Protein 8RGI (pdb70)

GO terms:
  GO:0005515 protein binding (F, IPI)
  GO:0042802 identical protein binding (F, IPI)
  GO:1904813 ficolin-1-rich granule lumen (C, TAS)
  GO:0034774 secretory granule lumen (C, TAS)
  GO:0005576 extracellular region (C, TAS)
  GO:0005829 cytosol (C, TAS)
  GO:0099503 secretory vesicle (C, IDA)
  GO:0005881 cytoplasmic microtubule (C, IDA)
  GO:0005868 cytoplasmic dynein complex (C, IDA)
  GO:0019060 intracellular transport of viral protein in host cell (P, IMP)

Sequence (234 aa):
TAFVVDEVSNIVKEAIESAIGGNAYQHSKVNQWTTNVVEQTLSQLTKLGKPFKYIVTCVIMQKNGAGLHTASSCFWDSSTDGSCTVRWENKTMYCIVSAFGLSIATSIGVSFSVGDGVPETYILRPVFQQRFRPSVVKDCIHAVLKEELANAEYSPEEMPQLTKHLSENIKDKLKEMGFDRYKMVVQVVIGEQRGEGVFMASRCFWDADTDNYTHDVFMNDSLFCVVAAFGCFY

Structure (mmCIF, N/CA/C/O backbone):
data_8RGI
#
_entry.id   8RGI
#
_cell.length_a   78.149
_cell.length_b   78.149
_cell.length_c   112.560
_cell.angle_alpha   90.00
_cell.angle_beta   90.00
_cell.angle_gamma   90.00
#
_symmetry.space_group_name_H-M   'P 41 21 2'
#
loop_
_entity.id
_entity.type
_entity.pdbx_description
1 polymer 'Dynein light chain Tctex-type 1'
2 polymer 'Dynein light chain Tctex-type protein 2B'
#
loop_
_atom_site.group_PDB
_atom_site.id
_atom_site.type_symbol
_atom_site.label_atom_id
_atom_site.label_alt_id
_atom_site.label_comp_id
_atom_site.label_asym_id
_atom_site.label_entity_id
_atom_site.label_seq_id
_atom_site.pdbx_PDB_ins_code
_atom_site.Cartn_x
_atom_site.Cartn_y
_atom_site.Cartn_z
_atom_site.occupancy
_atom_site.B_iso_or_equiv
_atom_site.auth_seq_id
_atom_site.auth_comp_id
_atom_site.auth_asym_id
_atom_site.auth_atom_id
_atom_site.pdbx_PDB_model_num
ATOM 1 N N . THR A 1 10 ? 43.770 -16.949 8.630 1.00 82.28 10 THR A N 1
ATOM 2 C CA . THR A 1 10 ? 43.846 -15.664 7.951 1.00 82.28 10 THR A CA 1
ATOM 3 C C . THR A 1 10 ? 42.877 -14.656 8.587 1.00 82.28 10 THR A C 1
ATOM 4 O O . THR A 1 10 ? 42.830 -14.537 9.809 1.00 82.28 10 THR A O 1
ATOM 8 N N . ALA A 1 11 ? 42.112 -13.929 7.779 1.00 79.56 11 ALA A N 1
ATOM 9 C CA . ALA A 1 11 ? 41.372 -12.773 8.261 1.00 79.56 11 ALA A CA 1
ATOM 10 C C . ALA A 1 11 ? 39.867 -12.950 8.120 1.00 79.56 11 ALA A C 1
ATOM 11 O O . ALA A 1 11 ? 39.378 -13.795 7.368 1.00 79.56 11 ALA A O 1
ATOM 13 N N . PHE A 1 12 ? 39.141 -12.113 8.854 1.00 71.78 12 PHE A N 1
ATOM 14 C CA . PHE A 1 12 ? 37.685 -12.074 8.812 1.00 71.78 12 PHE A CA 1
ATOM 15 C C . PHE A 1 12 ? 37.261 -11.237 7.614 1.00 71.78 12 PHE A C 1
ATOM 16 O O . PHE A 1 12 ? 37.352 -10.007 7.646 1.00 71.78 12 PHE A O 1
ATOM 24 N N . VAL A 1 13 ? 36.792 -11.892 6.561 1.00 72.94 13 VAL A N 1
ATOM 25 C CA . VAL A 1 13 ? 36.425 -11.225 5.318 1.00 72.94 13 VAL A CA 1
ATOM 26 C C . VAL A 1 13 ? 34.922 -11.005 5.336 1.00 72.94 13 VAL A C 1
ATOM 27 O O . VAL A 1 13 ? 34.143 -11.961 5.301 1.00 72.94 13 VAL A O 1
ATOM 31 N N . VAL A 1 14 ? 34.514 -9.740 5.365 1.00 74.39 14 VAL A N 1
ATOM 32 C CA . VAL A 1 14 ? 33.118 -9.413 5.621 1.00 74.39 14 VAL A CA 1
ATOM 33 C C . VAL A 1 14 ? 32.233 -9.867 4.468 1.00 74.39 14 VAL A C 1
ATOM 34 O O . VAL A 1 14 ? 31.184 -10.485 4.680 1.00 74.39 14 VAL A O 1
ATOM 38 N N . ASP A 1 15 ? 32.632 -9.567 3.233 1.00 77.64 15 ASP A N 1
ATOM 39 C CA . ASP A 1 15 ? 31.816 -9.974 2.094 1.00 77.64 15 ASP A CA 1
ATOM 40 C C . ASP A 1 15 ? 31.749 -11.488 1.976 1.00 77.64 15 ASP A C 1
ATOM 41 O O . ASP A 1 15 ? 30.761 -12.028 1.473 1.00 77.64 15 ASP A O 1
ATOM 46 N N . GLU A 1 16 ? 32.785 -12.187 2.435 1.00 77.37 16 GLU A N 1
ATOM 47 C CA . GLU A 1 16 ? 32.719 -13.640 2.501 1.00 77.37 16 GLU A CA 1
ATOM 48 C C . GLU A 1 16 ? 31.666 -14.091 3.502 1.00 77.37 16 GLU A C 1
ATOM 49 O O . GLU A 1 16 ? 30.874 -14.994 3.216 1.00 77.37 16 GLU A O 1
ATOM 55 N N . VAL A 1 17 ? 31.645 -13.472 4.683 1.00 73.25 17 VAL A N 1
ATOM 56 C CA . VAL A 1 17 ? 30.637 -13.804 5.681 1.00 73.25 17 VAL A CA 1
ATOM 57 C C . VAL A 1 17 ? 29.265 -13.337 5.227 1.00 73.25 17 VAL A C 1
ATOM 58 O O . VAL A 1 17 ? 28.256 -14.011 5.460 1.00 73.25 17 VAL A O 1
ATOM 62 N N . SER A 1 18 ? 29.205 -12.182 4.567 1.00 73.25 18 SER A N 1
ATOM 63 C CA . SER A 1 18 ? 27.919 -11.619 4.178 1.00 73.25 18 SER A CA 1
ATOM 64 C C . SER A 1 18 ? 27.180 -12.538 3.217 1.00 73.25 18 SER A C 1
ATOM 65 O O . SER A 1 18 ? 25.967 -12.728 3.342 1.00 73.25 18 SER A O 1
ATOM 68 N N . ASN A 1 19 ? 27.891 -13.121 2.253 1.00 76.67 19 ASN A N 1
ATOM 69 C CA . ASN A 1 19 ? 27.240 -14.043 1.329 1.00 76.67 19 ASN A CA 1
ATOM 70 C C . ASN A 1 19 ? 26.806 -15.318 2.034 1.00 76.67 19 ASN A C 1
ATOM 71 O O . ASN A 1 19 ? 25.767 -15.893 1.698 1.00 76.67 19 ASN A O 1
ATOM 76 N N . ILE A 1 20 ? 27.591 -15.779 3.006 1.00 73.22 20 ILE A N 1
ATOM 77 C CA . ILE A 1 20 ? 27.182 -16.937 3.791 1.00 73.22 20 ILE A CA 1
ATOM 78 C C . ILE A 1 20 ? 25.873 -16.650 4.504 1.00 73.22 20 ILE A C 1
ATOM 79 O O . ILE A 1 20 ? 24.950 -17.473 4.501 1.00 73.22 20 ILE A O 1
ATOM 84 N N . VAL A 1 21 ? 25.767 -15.471 5.112 1.00 69.13 21 VAL A N 1
ATOM 85 C CA . VAL A 1 21 ? 24.566 -15.118 5.856 1.00 69.13 21 VAL A CA 1
ATOM 86 C C . VAL A 1 21 ? 23.364 -15.052 4.927 1.00 69.13 21 VAL A C 1
ATOM 87 O O . VAL A 1 21 ? 22.295 -15.591 5.231 1.00 69.13 21 VAL A O 1
ATOM 91 N N . LYS A 1 22 ? 23.525 -14.404 3.772 1.00 71.60 22 LYS A N 1
ATOM 92 C CA . LYS A 1 22 ? 22.395 -14.223 2.868 1.00 71.60 22 LYS A CA 1
ATOM 93 C C . LYS A 1 22 ? 21.845 -15.557 2.395 1.00 71.60 22 LYS A C 1
ATOM 94 O O . LYS A 1 22 ? 20.627 -15.753 2.347 1.00 71.60 22 LYS A O 1
ATOM 100 N N . GLU A 1 23 ? 22.727 -16.487 2.038 1.00 76.83 23 GLU A N 1
ATOM 101 C CA . GLU A 1 23 ? 22.267 -17.791 1.587 1.00 76.83 23 GLU A CA 1
ATOM 102 C C . GLU A 1 23 ? 21.632 -18.577 2.721 1.00 76.83 23 GLU A C 1
ATOM 103 O O . 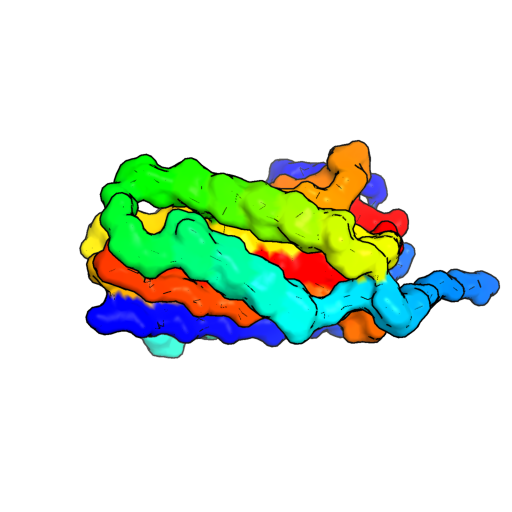GLU A 1 23 ? 20.654 -19.297 2.502 1.00 76.83 23 GLU A O 1
ATOM 109 N N . ALA A 1 24 ? 22.162 -18.443 3.936 1.00 73.48 24 ALA A N 1
ATOM 110 C CA . ALA A 1 24 ? 21.571 -19.130 5.075 1.00 73.48 24 ALA A CA 1
ATOM 111 C C . ALA A 1 24 ? 20.165 -18.622 5.356 1.00 73.48 24 ALA A C 1
ATOM 112 O O . ALA A 1 24 ? 19.263 -19.411 5.658 1.00 73.48 24 ALA A O 1
ATOM 114 N N . ILE A 1 25 ? 19.958 -17.310 5.264 1.00 71.91 25 ILE A N 1
ATOM 115 C CA . ILE A 1 25 ? 18.617 -16.763 5.437 1.00 71.91 25 ILE A CA 1
ATOM 116 C C . ILE A 1 25 ? 17.694 -17.281 4.345 1.00 71.91 25 ILE A C 1
ATOM 117 O O . ILE A 1 25 ? 16.547 -17.656 4.607 1.00 71.91 25 ILE A O 1
ATOM 122 N N . GLU A 1 26 ? 18.181 -17.312 3.106 1.00 75.88 26 GLU A N 1
ATOM 123 C CA . GLU A 1 26 ? 17.361 -17.799 2.004 1.00 75.88 26 GLU A CA 1
ATOM 124 C C . GLU A 1 26 ? 17.021 -19.271 2.172 1.00 75.88 26 GLU A C 1
ATOM 125 O O . GLU A 1 26 ? 15.883 -19.680 1.922 1.00 75.88 26 GLU A O 1
ATOM 131 N N . SER A 1 27 ? 17.986 -20.081 2.603 1.00 76.64 27 SER A N 1
ATOM 132 C CA . SER A 1 27 ? 17.723 -21.506 2.766 1.00 76.64 27 SER A CA 1
ATOM 133 C C . SER A 1 27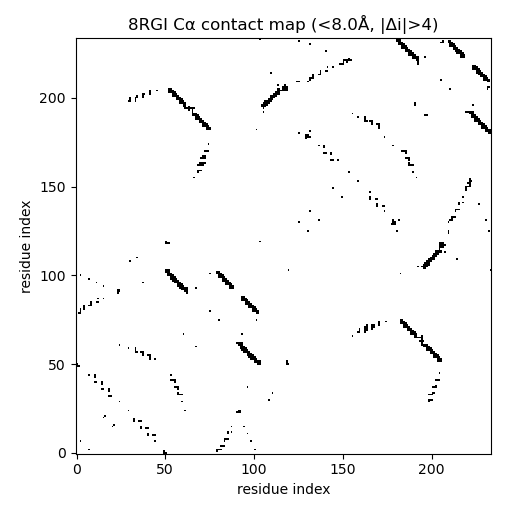 ? 16.671 -21.770 3.831 1.00 76.64 27 SER A C 1
ATOM 134 O O . SER A 1 27 ? 15.891 -22.718 3.707 1.00 76.64 27 SER A O 1
ATOM 137 N N . ALA A 1 28 ? 16.624 -20.944 4.870 1.00 74.36 28 ALA A N 1
ATOM 138 C CA . ALA A 1 28 ? 15.787 -21.222 6.028 1.00 74.36 28 ALA A CA 1
ATOM 139 C C . ALA A 1 28 ? 14.381 -20.653 5.894 1.00 74.36 28 ALA A C 1
ATOM 140 O O . ALA A 1 28 ? 13.407 -21.332 6.220 1.00 74.36 28 ALA A O 1
ATOM 142 N N . ILE A 1 29 ? 14.254 -19.406 5.437 1.00 73.29 29 ILE A N 1
ATOM 143 C CA . ILE A 1 29 ? 12.959 -18.745 5.353 1.00 73.29 29 ILE A CA 1
ATOM 144 C C . ILE A 1 29 ? 12.657 -18.204 3.968 1.00 73.29 29 ILE A C 1
ATOM 145 O O . ILE A 1 29 ? 11.603 -17.602 3.772 1.00 73.29 29 ILE A O 1
ATOM 150 N N . GLY A 1 30 ? 13.547 -18.384 3.001 1.00 73.78 30 GLY A N 1
ATOM 151 C CA . GLY A 1 30 ? 13.302 -17.868 1.672 1.00 73.78 30 GLY A CA 1
ATOM 152 C C . GLY A 1 30 ? 12.061 -18.449 1.036 1.00 73.78 30 GLY A C 1
ATOM 153 O O . GLY A 1 30 ? 11.906 -19.668 0.958 1.00 73.78 30 GLY A O 1
ATOM 154 N N . GLY A 1 31 ? 11.165 -17.583 0.583 1.00 76.85 31 GLY A N 1
ATOM 155 C CA . GLY A 1 31 ? 9.944 -18.042 -0.035 1.00 76.85 31 GLY A CA 1
ATOM 156 C C . GLY A 1 31 ? 8.858 -18.463 0.922 1.00 76.85 31 GLY A C 1
ATOM 157 O O . GLY A 1 31 ? 7.887 -19.095 0.493 1.00 76.85 31 GLY A O 1
ATOM 158 N N . ASN A 1 32 ? 8.988 -18.148 2.203 1.00 75.77 32 ASN A N 1
ATOM 159 C CA . ASN A 1 32 ? 7.978 -18.479 3.191 1.00 75.77 32 ASN A CA 1
ATOM 160 C C . ASN A 1 32 ? 7.381 -17.208 3.771 1.00 75.77 32 ASN A C 1
ATOM 161 O O . ASN A 1 32 ? 8.103 -16.263 4.095 1.00 75.77 32 ASN A O 1
ATOM 166 N N . ALA A 1 33 ? 6.062 -17.180 3.878 1.00 74.22 33 ALA A N 1
ATOM 167 C CA . ALA A 1 33 ? 5.419 -16.120 4.626 1.00 74.22 33 ALA A CA 1
ATOM 168 C C . ALA A 1 33 ? 5.496 -16.425 6.116 1.00 74.22 33 ALA A C 1
ATOM 169 O O . ALA A 1 33 ? 5.731 -17.561 6.531 1.00 74.22 33 ALA A O 1
ATOM 171 N N . TYR A 1 34 ? 5.299 -15.391 6.923 1.00 72.74 34 TYR A N 1
ATOM 172 C CA . TYR A 1 34 ? 5.449 -15.544 8.360 1.00 72.74 34 TYR A CA 1
ATOM 173 C C . TYR A 1 34 ? 4.432 -16.534 8.901 1.00 72.74 34 TYR A C 1
ATOM 174 O O . TYR A 1 34 ? 3.237 -16.429 8.622 1.00 72.74 34 TYR A O 1
ATOM 183 N N . GLN A 1 35 ? 4.917 -17.500 9.675 1.00 72.79 35 GLN A N 1
ATOM 184 C CA . GLN A 1 35 ? 4.069 -18.433 10.403 1.00 72.79 35 GLN A CA 1
ATOM 185 C C . GLN A 1 35 ? 4.454 -18.375 11.870 1.00 72.79 35 GLN A C 1
ATOM 186 O O . GLN A 1 35 ? 5.614 -18.607 12.216 1.00 72.79 35 GLN A O 1
ATOM 192 N N . HIS A 1 36 ? 3.483 -18.071 12.730 1.00 75.30 36 HIS A N 1
ATOM 193 C CA . HIS A 1 36 ? 3.753 -18.078 14.162 1.00 75.30 36 HIS A CA 1
ATOM 194 C C . HIS A 1 36 ? 4.248 -19.437 14.624 1.00 75.30 36 HIS A C 1
ATOM 195 O O . HIS A 1 36 ? 5.061 -19.521 15.547 1.00 75.30 36 HIS A O 1
ATOM 202 N N . SER A 1 37 ? 3.772 -20.507 13.993 1.00 71.06 37 SER A N 1
ATOM 203 C CA . SER A 1 37 ? 4.073 -21.858 14.435 1.00 71.06 37 SER A CA 1
ATOM 204 C C . SER A 1 37 ? 5.502 -22.282 14.141 1.00 71.06 37 SER A C 1
ATOM 205 O O . SER A 1 37 ? 5.909 -23.353 14.595 1.00 71.06 37 SER A O 1
ATOM 208 N N . LYS A 1 38 ? 6.265 -21.492 13.390 1.00 69.20 38 LYS A N 1
ATOM 209 C CA . LYS A 1 38 ? 7.604 -21.893 12.998 1.00 69.20 38 LYS A CA 1
ATOM 210 C C . LYS A 1 38 ? 8.681 -20.858 13.290 1.00 69.20 38 LYS A C 1
ATOM 211 O O . LYS A 1 38 ? 9.847 -21.111 12.983 1.00 69.20 38 LYS A O 1
ATOM 217 N N . VAL A 1 39 ? 8.335 -19.715 13.879 1.00 68.12 39 VAL A N 1
ATOM 218 C CA . VAL A 1 39 ? 9.283 -18.608 13.945 1.00 68.12 39 VAL A CA 1
ATOM 219 C C . VAL A 1 39 ? 10.489 -18.964 14.808 1.00 68.12 39 VAL A C 1
ATOM 220 O O . VAL A 1 39 ? 11.630 -18.671 14.442 1.00 68.12 39 VAL A O 1
ATOM 224 N N . ASN A 1 40 ? 10.266 -19.599 15.957 1.00 68.12 40 ASN A N 1
ATOM 225 C CA . ASN A 1 40 ? 11.395 -19.998 16.789 1.00 68.12 40 ASN A CA 1
ATOM 226 C C . ASN A 1 40 ? 12.230 -21.065 16.105 1.00 68.12 40 ASN A C 1
ATOM 227 O O . ASN A 1 40 ? 13.458 -21.071 16.225 1.00 68.12 40 ASN A O 1
ATOM 232 N N . GLN A 1 41 ? 11.583 -21.979 15.388 1.00 68.12 41 GLN A N 1
ATOM 233 C CA . GLN A 1 41 ? 12.333 -22.948 14.606 1.00 68.12 41 GLN A CA 1
ATOM 234 C C . GLN A 1 41 ? 13.142 -22.268 13.514 1.00 68.12 41 GLN A C 1
ATOM 235 O O . GLN A 1 41 ? 14.247 -22.714 13.195 1.00 68.12 41 GLN A O 1
ATOM 241 N N . TRP A 1 42 ? 12.623 -21.178 12.952 1.00 68.12 42 TRP A N 1
ATOM 242 C CA . TRP A 1 42 ? 13.318 -20.490 11.871 1.00 68.12 42 TRP A CA 1
ATOM 243 C C . TRP A 1 42 ? 14.584 -19.802 12.367 1.00 68.12 42 TRP A C 1
ATOM 244 O O . TRP A 1 42 ? 15.643 -19.917 11.744 1.00 68.12 42 TRP A O 1
ATOM 255 N N . THR A 1 43 ? 14.495 -19.083 13.487 1.00 68.12 43 THR A N 1
ATOM 256 C CA . THR A 1 43 ? 15.668 -18.398 14.018 1.00 68.12 43 THR A CA 1
ATOM 257 C C . THR A 1 43 ? 16.775 -19.386 14.342 1.00 68.12 43 THR A C 1
ATOM 258 O O . THR A 1 43 ? 17.949 -19.131 14.061 1.00 68.12 43 THR A O 1
ATOM 262 N N . THR A 1 44 ? 16.415 -20.520 14.935 1.00 68.12 44 THR A N 1
ATOM 263 C CA . THR A 1 44 ? 17.395 -21.557 15.219 1.00 68.12 44 THR A CA 1
ATOM 264 C C . THR A 1 44 ? 18.005 -22.111 13.938 1.00 68.12 44 THR A C 1
ATOM 265 O O . THR A 1 44 ? 19.213 -22.349 13.875 1.00 68.12 44 THR A O 1
ATOM 269 N N . ASN A 1 45 ? 17.189 -22.317 12.903 1.00 68.12 45 ASN A N 1
ATOM 270 C CA . ASN A 1 45 ? 17.716 -22.840 11.647 1.00 68.12 45 ASN A CA 1
ATOM 271 C C . ASN A 1 45 ? 18.711 -21.877 11.019 1.00 68.12 45 ASN A C 1
ATOM 272 O O . ASN A 1 45 ? 19.721 -22.302 10.452 1.00 68.12 45 ASN A O 1
ATOM 277 N N . VAL A 1 46 ? 18.439 -20.576 11.101 1.00 68.12 46 VAL A N 1
ATOM 278 C CA . VAL A 1 46 ? 19.326 -19.592 10.491 1.00 68.12 46 VAL A CA 1
ATOM 279 C C . VAL A 1 46 ? 20.690 -19.611 11.163 1.00 68.12 46 VAL A C 1
ATOM 280 O O . VAL A 1 46 ? 21.725 -19.680 10.495 1.00 68.12 46 VAL A O 1
ATOM 284 N N . VAL A 1 47 ? 20.717 -19.556 12.492 1.00 68.12 47 VAL A N 1
ATOM 285 C CA . VAL A 1 47 ? 22.004 -19.525 13.170 1.00 68.12 47 VAL A CA 1
ATOM 286 C C . VAL A 1 47 ? 22.717 -20.860 13.038 1.00 68.12 47 VAL A C 1
ATOM 287 O O . VAL A 1 47 ? 23.949 -20.907 13.004 1.00 68.12 47 VAL A O 1
ATOM 291 N N . GLU A 1 48 ? 21.971 -21.962 12.966 1.00 68.12 48 GLU A N 1
ATOM 292 C CA . GLU A 1 48 ? 22.601 -23.264 12.783 1.00 68.12 48 GLU A CA 1
ATOM 293 C C . GLU A 1 48 ? 23.317 -23.344 11.443 1.00 68.12 48 GLU A C 1
ATOM 294 O O . GLU A 1 48 ? 24.479 -23.753 11.375 1.00 68.12 48 GLU A O 1
ATOM 300 N N . GLN A 1 49 ? 22.640 -22.954 10.365 1.00 68.12 49 GLN A N 1
ATOM 301 C CA . GLN A 1 49 ? 23.270 -22.986 9.052 1.00 68.12 49 GLN A CA 1
ATOM 302 C C . GLN A 1 49 ? 24.416 -21.992 8.962 1.00 68.12 49 GLN A C 1
ATOM 303 O O . GLN A 1 49 ? 25.487 -22.320 8.443 1.00 68.12 49 GLN A O 1
ATOM 309 N N . THR A 1 50 ? 24.207 -20.775 9.458 1.00 68.12 50 THR A N 1
ATOM 310 C CA . THR A 1 50 ? 25.228 -19.743 9.341 1.00 68.12 50 THR A CA 1
ATOM 311 C C . THR A 1 50 ? 26.504 -20.157 10.054 1.00 68.12 50 THR A C 1
ATOM 312 O O . THR A 1 50 ? 27.603 -20.038 9.505 1.00 68.12 50 THR A O 1
ATOM 316 N N . LEU A 1 51 ? 26.375 -20.661 11.277 1.00 68.12 51 LEU A N 1
ATOM 317 C CA . LEU A 1 51 ? 27.556 -21.065 12.026 1.00 68.12 51 LEU A CA 1
ATOM 318 C C . LEU A 1 51 ? 28.260 -22.235 11.358 1.00 68.12 51 LEU A C 1
ATOM 319 O O . LEU A 1 51 ? 29.492 -22.271 11.300 1.00 68.12 51 LEU A O 1
ATOM 324 N N . SER A 1 52 ? 27.498 -23.203 10.852 1.00 69.82 52 SER A N 1
ATOM 325 C CA . SER A 1 52 ? 28.109 -24.361 10.214 1.00 69.82 52 SER A CA 1
ATOM 326 C C . SER A 1 52 ? 28.931 -23.944 9.006 1.00 69.82 52 SER A C 1
ATOM 327 O O . SER A 1 52 ? 30.061 -24.403 8.820 1.00 69.82 52 SER A O 1
ATOM 330 N N . GLN A 1 53 ? 28.384 -23.055 8.181 1.00 73.73 53 GLN A N 1
ATOM 331 C CA . GLN A 1 53 ? 29.122 -22.582 7.020 1.00 73.73 53 GLN A CA 1
ATOM 332 C C . GLN A 1 53 ? 30.312 -21.718 7.419 1.00 73.73 53 GLN A C 1
ATOM 333 O O . GLN A 1 53 ? 31.300 -21.655 6.682 1.00 73.73 53 GLN A O 1
ATOM 339 N N . LEU A 1 54 ? 30.242 -21.048 8.568 1.00 70.78 54 LEU A N 1
ATOM 340 C CA . LEU A 1 54 ? 31.386 -20.270 9.030 1.00 70.78 54 LEU A CA 1
ATOM 341 C C . LEU A 1 54 ? 32.512 -21.176 9.505 1.00 70.78 54 LEU A C 1
ATOM 342 O O . LEU A 1 54 ? 33.677 -20.973 9.148 1.00 70.78 54 LEU A O 1
ATOM 347 N N . THR A 1 55 ? 32.183 -22.183 10.312 1.00 72.13 55 THR A N 1
ATOM 348 C CA . THR A 1 55 ? 33.203 -23.088 10.821 1.00 72.13 55 THR A CA 1
ATOM 349 C C . THR A 1 55 ? 33.903 -23.847 9.708 1.00 72.13 55 THR A C 1
ATOM 350 O O . THR A 1 55 ? 35.039 -24.289 9.892 1.00 72.13 55 THR A O 1
ATOM 354 N N . LYS A 1 56 ? 33.248 -24.010 8.563 1.00 73.97 56 LYS A N 1
ATOM 355 C CA . LYS A 1 56 ? 33.848 -24.722 7.449 1.00 73.97 56 LYS A CA 1
ATOM 356 C C . LYS A 1 56 ? 34.941 -23.923 6.760 1.00 73.97 56 LYS A C 1
ATOM 357 O O . LYS A 1 56 ? 35.678 -24.491 5.951 1.00 73.97 56 LYS A O 1
ATOM 363 N N . LEU A 1 57 ? 35.065 -22.632 7.052 1.00 74.45 57 LEU A N 1
ATOM 364 C CA . LEU A 1 57 ? 36.137 -21.844 6.464 1.00 74.45 57 LEU A CA 1
ATOM 365 C C . LEU A 1 57 ? 37.499 -22.182 7.049 1.00 74.45 57 LEU A C 1
ATOM 366 O O . LEU A 1 57 ? 38.515 -21.799 6.464 1.00 74.45 57 LEU A O 1
ATOM 371 N N . GLY A 1 58 ? 37.545 -22.869 8.184 1.00 76.22 58 GLY A N 1
ATOM 372 C CA . GLY A 1 58 ? 38.795 -23.287 8.774 1.00 76.22 58 GLY A CA 1
ATOM 373 C C . GLY A 1 58 ? 39.599 -22.190 9.425 1.00 76.22 58 GLY A C 1
ATOM 374 O O . GLY A 1 58 ? 40.689 -22.468 9.933 1.00 76.22 58 GLY A O 1
ATOM 375 N N . LYS A 1 59 ? 39.100 -20.961 9.435 1.00 77.17 59 LYS A N 1
ATOM 376 C CA . LYS A 1 59 ? 39.850 -19.858 10.004 1.00 77.17 59 LYS A CA 1
ATOM 377 C C . LYS A 1 59 ? 39.858 -19.949 11.528 1.00 77.17 59 LYS A C 1
ATOM 378 O O . LYS A 1 59 ? 38.937 -20.502 12.131 1.00 77.17 59 LYS A O 1
ATOM 384 N N . PRO A 1 60 ? 40.893 -19.427 12.171 1.00 78.11 60 PRO A N 1
ATOM 385 C CA . PRO A 1 60 ? 41.005 -19.503 13.638 1.00 78.11 60 PRO A CA 1
ATOM 386 C C . PRO A 1 60 ? 40.187 -18.437 14.363 1.00 78.11 60 PRO A C 1
ATOM 387 O O . PRO A 1 60 ? 40.685 -17.446 14.888 1.00 78.11 60 PRO A O 1
ATOM 391 N N . PHE A 1 61 ? 38.878 -18.650 14.398 1.00 74.41 61 PHE A N 1
ATOM 392 C CA . PHE A 1 61 ? 37.957 -17.739 15.052 1.00 74.41 61 PHE A CA 1
ATOM 393 C C . PHE A 1 61 ? 37.003 -18.519 15.937 1.00 74.41 61 PHE A C 1
ATOM 394 O O . PHE A 1 61 ? 36.638 -19.655 15.633 1.00 74.41 61 PHE A O 1
ATOM 402 N N . LYS A 1 62 ? 36.598 -17.897 17.034 1.00 69.08 62 LYS A N 1
ATOM 403 C CA . LYS A 1 62 ? 35.401 -18.308 17.748 1.00 69.08 62 LYS A CA 1
ATOM 404 C C . LYS A 1 62 ? 34.281 -17.354 17.362 1.00 69.08 62 LYS A C 1
ATOM 405 O O . LYS A 1 62 ? 34.462 -16.135 17.395 1.00 69.08 62 LYS A O 1
ATOM 411 N N . TYR A 1 63 ? 33.143 -17.911 16.966 1.00 68.18 63 TYR A N 1
ATOM 412 C CA . TYR A 1 63 ? 32.075 -17.160 16.329 1.00 68.18 63 TYR A CA 1
ATOM 413 C C . TYR A 1 63 ? 30.878 -16.991 17.253 1.00 68.18 63 TYR A C 1
ATOM 414 O O . TYR A 1 63 ? 30.567 -17.863 18.065 1.00 68.18 63 TYR A O 1
ATOM 423 N N . ILE A 1 64 ? 30.204 -15.856 17.102 1.00 68.12 64 ILE A N 1
ATOM 424 C CA . ILE A 1 64 ? 28.906 -15.603 17.709 1.00 68.12 64 ILE A CA 1
ATOM 425 C C . ILE A 1 64 ? 27.957 -15.208 16.592 1.00 68.12 64 ILE A C 1
ATOM 426 O O . ILE A 1 64 ? 28.247 -14.280 15.831 1.00 68.12 64 ILE A O 1
ATOM 431 N N . VAL A 1 65 ? 26.832 -15.905 16.488 1.00 68.12 65 VAL A N 1
ATOM 432 C CA . VAL A 1 65 ? 25.848 -15.655 15.445 1.00 68.12 65 VAL A CA 1
ATOM 433 C C . VAL A 1 65 ? 24.479 -15.504 16.087 1.00 68.12 65 VAL A C 1
ATOM 434 O O . VAL A 1 65 ? 24.046 -16.373 16.848 1.00 68.12 65 VAL A O 1
ATOM 438 N N . THR A 1 66 ? 23.796 -14.412 15.773 1.00 68.12 66 THR A N 1
ATOM 439 C CA . THR A 1 66 ? 22.453 -14.164 16.264 1.00 68.12 66 THR A CA 1
ATOM 440 C C . THR A 1 66 ? 21.520 -13.916 15.090 1.00 68.12 66 THR A C 1
ATOM 441 O O . THR A 1 66 ? 21.909 -13.299 14.098 1.00 68.12 66 THR A O 1
ATOM 445 N N . CYS A 1 67 ? 20.293 -14.409 15.204 1.00 68.12 67 CYS A N 1
ATOM 446 C CA . CYS A 1 67 ? 19.251 -14.152 14.224 1.00 68.12 67 CYS A CA 1
ATOM 447 C C . CYS A 1 67 ? 18.030 -13.606 14.938 1.00 68.12 67 CYS A C 1
ATOM 448 O O . CYS A 1 67 ? 17.595 -14.164 15.947 1.00 68.12 67 CYS A O 1
ATOM 451 N N . VAL A 1 68 ? 17.484 -12.520 14.410 1.00 68.12 68 VAL A N 1
ATOM 452 C CA . VAL A 1 68 ? 16.306 -11.863 14.955 1.00 68.12 68 VAL A CA 1
ATOM 453 C C . VAL A 1 68 ? 15.236 -11.856 13.877 1.00 68.12 68 VAL A C 1
ATOM 454 O O . VAL A 1 68 ? 15.508 -11.476 12.735 1.00 68.12 68 VAL A O 1
ATOM 458 N N . ILE A 1 69 ? 14.029 -12.276 14.234 1.00 68.12 69 ILE A N 1
ATOM 459 C CA . ILE A 1 69 ? 12.903 -12.288 13.312 1.00 68.12 69 ILE A CA 1
ATOM 460 C C . ILE A 1 69 ? 11.727 -11.571 13.956 1.00 68.12 69 ILE A C 1
ATOM 461 O O . ILE A 1 69 ? 11.434 -11.779 15.137 1.00 68.12 69 ILE A O 1
ATOM 466 N N . MET A 1 70 ? 11.071 -10.709 13.185 1.00 70.52 70 MET A N 1
ATOM 467 C CA . MET A 1 70 ? 9.875 -10.013 13.627 1.00 70.52 70 MET A CA 1
ATOM 468 C C . MET A 1 70 ? 8.833 -10.043 12.524 1.00 70.52 70 MET A C 1
ATOM 469 O O . MET A 1 70 ? 9.153 -9.824 11.356 1.00 70.52 70 MET A O 1
ATOM 474 N N . GLN A 1 71 ? 7.591 -10.323 12.901 1.00 72.78 71 GLN A N 1
ATOM 475 C CA . GLN A 1 71 ? 6.478 -10.210 11.972 1.00 72.78 71 GLN A CA 1
ATOM 476 C C . GLN A 1 71 ? 6.197 -8.745 11.669 1.00 72.78 71 GLN A C 1
ATOM 477 O O . GLN A 1 71 ? 6.277 -7.889 12.551 1.00 72.78 71 GLN A O 1
ATOM 482 N N . LYS A 1 72 ? 5.864 -8.457 10.416 1.00 73.98 72 LYS A N 1
ATOM 483 C CA . LYS A 1 72 ? 5.608 -7.084 9.999 1.00 73.98 72 LYS A CA 1
ATOM 484 C C . LYS A 1 72 ? 4.180 -6.687 10.345 1.00 73.98 72 LYS A C 1
ATOM 485 O O . LYS A 1 72 ? 3.223 -7.342 9.924 1.00 73.98 72 LYS A O 1
ATOM 491 N N . ASN A 1 73 ? 4.049 -5.616 11.126 1.00 79.35 73 ASN A N 1
ATOM 492 C CA . ASN A 1 73 ? 2.763 -5.066 11.527 1.00 79.35 73 ASN A CA 1
ATOM 493 C C . ASN A 1 73 ? 2.674 -3.577 11.242 1.00 79.35 73 ASN A C 1
ATOM 494 O O . ASN A 1 73 ? 1.724 -2.930 11.688 1.00 79.35 73 ASN A O 1
ATOM 499 N N . GLY A 1 74 ? 3.635 -3.023 10.518 1.00 79.85 74 GLY A N 1
ATOM 500 C CA . GLY A 1 74 ? 3.847 -1.603 10.490 1.00 79.85 74 GLY A CA 1
ATOM 501 C C . GLY A 1 74 ? 4.820 -1.112 11.535 1.00 79.85 74 GLY A C 1
ATOM 502 O O . GLY A 1 74 ? 5.325 0.007 11.418 1.00 79.85 74 GLY A O 1
ATOM 503 N N . ALA A 1 75 ? 5.103 -1.925 12.546 1.00 75.62 75 ALA A N 1
ATOM 504 C CA . ALA A 1 75 ? 6.064 -1.567 13.573 1.00 75.62 75 ALA A CA 1
ATOM 505 C C . ALA A 1 75 ? 7.479 -1.895 13.123 1.00 75.62 75 ALA A C 1
ATOM 506 O O . ALA A 1 75 ? 7.715 -2.858 12.392 1.00 75.62 75 ALA A O 1
ATOM 508 N N . GLY A 1 76 ? 8.423 -1.084 13.571 1.00 70.48 76 GLY A N 1
ATOM 509 C CA . GLY A 1 76 ? 9.797 -1.227 13.147 1.00 70.48 76 GLY A CA 1
ATOM 510 C C . GLY A 1 76 ? 10.635 -2.079 14.080 1.00 70.48 76 GLY A C 1
ATOM 511 O O . GLY A 1 76 ? 10.270 -2.347 15.220 1.00 70.48 76 GLY A O 1
ATOM 512 N N . LEU A 1 77 ? 11.786 -2.497 13.562 1.00 68.12 77 LEU A N 1
ATOM 513 C CA . LEU A 1 77 ? 12.737 -3.333 14.277 1.00 68.12 77 LEU A CA 1
ATOM 514 C C . LEU A 1 77 ? 14.106 -2.681 14.212 1.00 68.12 77 LEU A C 1
ATOM 515 O O . LEU A 1 77 ? 14.555 -2.291 13.132 1.00 68.12 77 LEU A O 1
ATOM 520 N N . HIS A 1 78 ? 14.769 -2.570 15.356 1.00 68.12 78 HIS A N 1
ATOM 521 C CA . HIS A 1 78 ? 16.013 -1.825 15.455 1.00 68.12 78 HIS A CA 1
ATOM 522 C C . HIS A 1 78 ? 17.048 -2.624 16.224 1.00 68.12 78 HIS A C 1
ATOM 523 O O . HIS A 1 78 ? 16.733 -3.246 17.239 1.00 68.12 78 HIS A O 1
ATOM 530 N N . THR A 1 79 ? 18.287 -2.586 15.747 1.00 68.12 79 THR A N 1
ATOM 531 C CA . THR A 1 79 ? 19.358 -3.317 16.398 1.00 68.12 79 THR A CA 1
ATOM 532 C C . THR A 1 79 ? 20.654 -2.538 16.301 1.00 68.12 79 THR A C 1
ATOM 533 O O . THR A 1 79 ? 20.836 -1.693 15.425 1.00 68.12 79 THR A O 1
ATOM 537 N N . ALA A 1 80 ? 21.555 -2.847 17.225 1.00 68.12 80 ALA A N 1
ATOM 538 C CA . ALA A 1 80 ? 22.909 -2.326 17.215 1.00 68.12 80 ALA A CA 1
ATOM 539 C C . ALA A 1 80 ? 23.775 -3.242 18.058 1.00 68.12 80 ALA A C 1
ATOM 540 O O . ALA A 1 80 ? 23.279 -3.984 18.907 1.00 68.12 80 ALA A O 1
ATOM 542 N N . SER A 1 81 ? 25.076 -3.172 17.822 1.00 68.12 81 SER A N 1
ATOM 543 C CA . SER A 1 81 ? 26.029 -3.951 18.588 1.00 68.12 81 SER A CA 1
ATOM 544 C C . SER A 1 81 ? 27.246 -3.100 18.905 1.00 68.12 81 SER A C 1
ATOM 545 O O . SER A 1 81 ? 27.687 -2.298 18.081 1.00 68.12 81 SER A O 1
ATOM 548 N N . SER A 1 82 ? 27.772 -3.273 20.106 1.00 68.12 82 SER A N 1
ATOM 549 C CA . SER A 1 82 ? 29.027 -2.667 20.510 1.00 68.12 82 SER A CA 1
ATOM 550 C C . SER A 1 82 ? 29.910 -3.754 21.090 1.00 68.12 82 SER A C 1
ATOM 551 O O . SER A 1 82 ? 29.430 -4.634 21.808 1.00 68.12 82 SER A O 1
ATOM 554 N N . CYS A 1 83 ? 31.195 -3.697 20.775 1.00 68.12 83 CYS A N 1
ATOM 555 C CA . CYS A 1 83 ? 32.118 -4.750 21.147 1.00 68.12 83 CYS A CA 1
ATOM 556 C C . CYS A 1 83 ? 33.308 -4.161 21.881 1.00 68.12 83 CYS A C 1
ATOM 557 O O . CYS A 1 83 ? 33.616 -2.974 21.769 1.00 68.12 83 CYS A O 1
ATOM 560 N N . PHE A 1 84 ? 33.965 -5.020 22.650 1.00 70.68 84 PHE A N 1
ATOM 561 C CA . PHE A 1 84 ? 35.231 -4.715 23.303 1.00 70.68 84 PHE A CA 1
ATOM 562 C C . PHE A 1 84 ? 36.178 -5.831 22.891 1.00 70.68 84 PHE A C 1
ATOM 563 O O . PHE A 1 84 ? 36.270 -6.855 23.568 1.00 70.68 84 PHE A O 1
ATOM 571 N N . TRP A 1 85 ? 36.856 -5.652 21.763 1.00 73.73 85 TRP A N 1
ATOM 572 C CA . TRP A 1 85 ? 37.792 -6.660 21.299 1.00 73.73 85 TRP A CA 1
ATOM 573 C C . TRP A 1 85 ? 38.921 -5.981 20.534 1.00 73.73 85 TRP A C 1
ATOM 574 O O . TRP A 1 85 ? 39.102 -4.764 20.608 1.00 73.73 85 TRP A O 1
ATOM 585 N N . ASP A 1 86 ? 39.688 -6.783 19.803 1.00 78.93 86 ASP A N 1
ATOM 586 C CA . ASP A 1 86 ? 40.820 -6.301 19.017 1.00 78.93 86 ASP A CA 1
ATOM 587 C C . ASP A 1 86 ? 40.328 -6.020 17.606 1.00 78.93 86 ASP A C 1
ATOM 588 O O . ASP A 1 86 ? 40.121 -6.939 16.814 1.00 78.93 86 ASP A O 1
ATOM 593 N N . SER A 1 87 ? 40.158 -4.738 17.284 1.00 81.47 87 SER A N 1
ATOM 594 C CA . SER A 1 87 ? 39.658 -4.358 15.970 1.00 81.47 87 SER A CA 1
ATOM 595 C C . SER A 1 87 ? 40.618 -4.724 14.850 1.00 81.47 87 SER A C 1
ATOM 596 O O . SER A 1 87 ? 40.191 -4.845 13.699 1.00 81.47 87 SER A O 1
ATOM 599 N N . SER A 1 88 ? 41.903 -4.897 15.152 1.00 80.08 88 SER A N 1
ATOM 600 C CA . SER A 1 88 ? 42.848 -5.278 14.113 1.00 80.08 88 SER A CA 1
ATOM 601 C C . SER A 1 88 ? 42.669 -6.722 13.676 1.00 80.08 88 SER A C 1
ATOM 602 O O . SER A 1 88 ? 43.026 -7.061 12.545 1.00 80.08 88 SER A O 1
ATOM 605 N N . THR A 1 89 ? 42.123 -7.573 14.537 1.00 77.17 89 THR A N 1
ATOM 606 C CA . THR A 1 89 ? 41.944 -8.984 14.235 1.00 77.17 89 THR A CA 1
ATOM 607 C C . THR A 1 89 ? 40.494 -9.425 14.192 1.00 77.17 89 THR A C 1
ATOM 608 O O . THR A 1 89 ? 40.176 -10.362 13.463 1.00 77.17 89 THR A O 1
ATOM 612 N N . ASP A 1 90 ? 39.615 -8.786 14.948 1.00 75.70 90 ASP A N 1
ATOM 613 C CA . ASP A 1 90 ? 38.232 -9.208 15.076 1.00 75.70 90 ASP A CA 1
ATOM 614 C C . ASP A 1 90 ? 37.327 -8.359 14.197 1.00 75.70 90 ASP A C 1
ATOM 615 O O . ASP A 1 90 ? 37.654 -7.229 13.833 1.00 75.70 90 ASP A O 1
ATOM 620 N N . GLY A 1 91 ? 36.174 -8.923 13.855 1.00 71.72 91 GLY A N 1
ATOM 621 C CA . GLY A 1 91 ? 35.255 -8.232 12.976 1.00 71.72 91 GLY A CA 1
ATOM 622 C C . GLY A 1 91 ? 33.842 -8.738 13.149 1.00 71.72 91 GLY A C 1
ATOM 623 O O . GLY A 1 91 ? 33.581 -9.690 13.885 1.00 71.72 91 GLY A O 1
ATOM 624 N N . SER A 1 92 ? 32.926 -8.078 12.450 1.00 69.14 92 SER A N 1
ATOM 625 C CA . SER A 1 92 ? 31.518 -8.418 12.525 1.00 69.14 92 SER A CA 1
ATOM 626 C C . SER A 1 92 ? 30.880 -8.202 11.166 1.00 69.14 92 SER A C 1
ATOM 627 O O . SER A 1 92 ? 31.355 -7.400 10.362 1.00 69.14 92 SER A O 1
ATOM 630 N N . CYS A 1 93 ? 29.797 -8.929 10.919 1.00 68.12 93 CYS A N 1
ATOM 631 C CA . CYS A 1 93 ? 28.979 -8.731 9.735 1.00 68.12 93 CYS A CA 1
ATOM 632 C C . CYS A 1 93 ? 27.523 -8.781 10.149 1.00 68.12 93 CYS A C 1
ATOM 633 O O . CYS A 1 93 ? 27.127 -9.649 10.928 1.00 68.12 93 CYS A O 1
ATOM 636 N N . THR A 1 94 ? 26.733 -7.849 9.639 1.00 68.12 94 THR A N 1
ATOM 637 C CA . THR A 1 94 ? 25.312 -7.807 9.929 1.00 68.12 94 THR A CA 1
ATOM 638 C C . THR A 1 94 ? 24.551 -7.671 8.624 1.00 68.12 94 THR A C 1
ATOM 639 O O . THR A 1 94 ? 24.905 -6.846 7.779 1.00 68.12 94 THR A O 1
ATOM 643 N N . VAL A 1 95 ? 23.522 -8.490 8.456 1.00 68.12 95 VAL A N 1
ATOM 644 C CA . VAL A 1 95 ? 22.671 -8.459 7.278 1.00 68.12 95 VAL A CA 1
ATOM 645 C C . VAL A 1 95 ? 21.242 -8.236 7.733 1.00 68.12 95 VAL A C 1
ATOM 646 O O . VAL A 1 95 ? 20.754 -8.940 8.622 1.00 68.12 95 VAL A O 1
ATOM 650 N N . ARG A 1 96 ? 20.580 -7.257 7.136 1.00 70.24 96 ARG A N 1
ATOM 651 C CA . ARG A 1 96 ? 19.168 -7.002 7.378 1.00 70.24 96 ARG A CA 1
ATOM 652 C C . ARG A 1 96 ? 18.387 -7.472 6.161 1.00 70.24 96 ARG A C 1
ATOM 653 O O . ARG A 1 96 ? 18.505 -6.895 5.076 1.00 70.24 96 ARG A O 1
ATOM 661 N N . TRP A 1 97 ? 17.588 -8.510 6.355 1.00 69.05 97 TRP A N 1
ATOM 662 C CA . TRP A 1 97 ? 16.816 -9.163 5.314 1.00 69.05 97 TRP A CA 1
ATOM 663 C C . TRP A 1 97 ? 15.342 -8.892 5.560 1.00 69.05 97 TRP A C 1
ATOM 664 O O . TRP A 1 97 ? 14.906 -8.767 6.704 1.00 69.05 97 TRP A O 1
ATOM 675 N N . GLU A 1 98 ? 14.574 -8.797 4.483 1.00 72.93 98 GLU A N 1
ATOM 676 C CA . GLU A 1 98 ? 13.198 -8.355 4.625 1.00 72.93 98 GLU A CA 1
ATOM 677 C C . GLU A 1 98 ? 12.367 -8.873 3.464 1.00 72.93 98 GLU A C 1
ATOM 678 O O . GLU A 1 98 ? 12.801 -8.826 2.314 1.00 72.93 98 GLU A O 1
ATOM 684 N N . ASN A 1 99 ? 11.174 -9.369 3.778 1.00 74.39 99 ASN A N 1
ATOM 685 C CA . ASN A 1 99 ? 10.218 -9.756 2.752 1.00 74.39 99 ASN A CA 1
ATOM 686 C C . ASN A 1 99 ? 8.864 -9.144 3.075 1.00 74.39 99 ASN A C 1
ATOM 687 O O . ASN A 1 99 ? 8.764 -8.278 3.947 1.00 74.39 99 ASN A O 1
ATOM 692 N N . LYS A 1 100 ? 7.820 -9.578 2.375 1.00 78.93 100 LYS A N 1
ATOM 693 C CA . LYS A 1 100 ? 6.525 -8.925 2.498 1.00 78.93 100 LYS A CA 1
ATOM 694 C C . LYS A 1 100 ? 5.908 -9.091 3.880 1.00 78.93 100 LYS A C 1
ATOM 695 O O . LYS A 1 100 ? 5.032 -8.304 4.248 1.00 78.93 100 LYS A O 1
ATOM 701 N N . THR A 1 101 ? 6.348 -10.077 4.664 1.00 74.51 101 THR A N 1
ATOM 702 C CA . THR A 1 101 ? 5.706 -10.356 5.938 1.00 74.51 101 THR A CA 1
ATOM 703 C C . THR A 1 101 ? 6.617 -10.325 7.157 1.00 74.51 101 THR A C 1
ATOM 704 O O . THR A 1 101 ? 6.093 -10.300 8.274 1.00 74.51 101 THR A O 1
ATOM 708 N N . MET A 1 102 ? 7.939 -10.324 7.004 1.00 72.91 102 MET A N 1
ATOM 709 C CA . MET A 1 102 ? 8.761 -10.348 8.205 1.00 72.91 102 MET A CA 1
ATOM 710 C C . MET A 1 102 ? 10.134 -9.744 7.957 1.00 72.91 102 MET A C 1
ATOM 711 O O . MET A 1 102 ? 10.632 -9.730 6.831 1.00 72.91 102 MET A O 1
ATOM 716 N N . TYR A 1 103 ? 10.730 -9.249 9.037 1.00 70.59 103 TYR A N 1
ATOM 717 C CA . TYR A 1 103 ? 12.124 -8.844 9.070 1.00 70.59 103 TYR A CA 1
ATOM 718 C C . TYR A 1 103 ? 12.978 -9.987 9.600 1.00 70.59 103 TYR A C 1
ATOM 719 O O . TYR A 1 103 ? 12.537 -10.775 10.436 1.00 70.59 103 TYR A O 1
ATOM 728 N N . CYS A 1 104 ? 14.216 -10.058 9.122 1.00 68.12 104 CYS A N 1
ATOM 729 C CA . CYS A 1 104 ? 15.198 -10.990 9.662 1.00 68.12 104 CYS A CA 1
ATOM 730 C C . CYS A 1 104 ? 16.552 -10.307 9.672 1.00 68.12 104 CYS A C 1
ATOM 731 O O . CYS A 1 104 ? 17.028 -9.86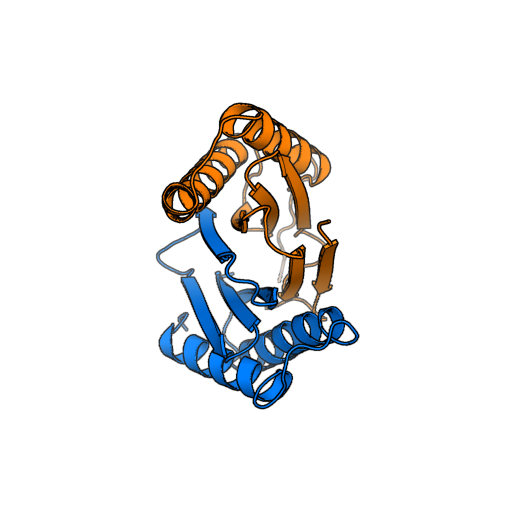4 8.627 1.00 68.12 104 CYS A O 1
ATOM 734 N N . ILE A 1 105 ? 17.167 -10.221 10.845 1.00 68.12 105 ILE A N 1
ATOM 735 C CA . ILE A 1 105 ? 18.461 -9.574 11.011 1.00 68.12 105 ILE A CA 1
ATOM 736 C C . ILE A 1 105 ? 19.426 -10.588 11.598 1.00 68.12 105 ILE A C 1
ATOM 737 O O . ILE A 1 105 ? 19.159 -11.165 12.657 1.00 68.12 105 ILE A O 1
ATOM 742 N N . VAL A 1 106 ? 20.550 -10.793 10.923 1.00 68.12 106 VAL A N 1
ATOM 743 C CA . VAL A 1 106 ? 21.559 -11.752 11.342 1.00 68.12 106 VAL A CA 1
ATOM 744 C C . VAL A 1 106 ? 22.865 -11.013 11.566 1.00 68.12 106 VAL A C 1
ATOM 745 O O . VAL A 1 106 ? 23.312 -10.257 10.699 1.00 68.12 106 VAL A O 1
ATOM 749 N N . SER A 1 107 ? 23.473 -11.234 12.725 1.00 68.12 107 SER A N 1
ATOM 750 C CA . SER A 1 107 ? 24.755 -10.646 13.075 1.00 68.12 107 SER A CA 1
ATOM 751 C C . SER A 1 107 ? 25.738 -11.761 13.381 1.00 68.12 107 SER A C 1
ATOM 752 O O . SER A 1 107 ? 25.435 -12.660 14.169 1.00 68.12 107 SER A O 1
ATOM 755 N N . ALA A 1 108 ? 26.907 -11.706 12.757 1.00 68.12 108 ALA A N 1
ATOM 756 C CA . ALA A 1 108 ? 27.948 -12.698 12.966 1.00 68.12 108 ALA A CA 1
ATOM 757 C C . ALA A 1 108 ? 29.210 -11.992 13.420 1.00 68.12 108 ALA A C 1
ATOM 758 O O . ALA A 1 108 ? 29.652 -11.036 12.781 1.00 68.12 108 ALA A O 1
ATOM 760 N N . PHE A 1 109 ? 29.790 -12.469 14.511 1.00 68.12 109 PHE A N 1
ATOM 761 C CA . PHE A 1 109 ? 30.965 -11.854 15.104 1.00 68.12 109 PHE A CA 1
ATOM 762 C C . PHE A 1 109 ? 32.114 -12.844 15.092 1.00 68.12 109 PHE A C 1
ATOM 763 O O . PHE A 1 109 ? 31.958 -13.988 15.524 1.00 68.12 109 PHE A O 1
ATOM 771 N N . GLY A 1 110 ? 33.260 -12.403 14.596 1.00 68.12 110 GLY A N 1
ATOM 772 C CA . GLY A 1 110 ? 34.440 -13.233 14.587 1.00 68.12 110 GLY A CA 1
ATOM 773 C C . GLY A 1 110 ? 35.479 -12.725 15.556 1.00 68.12 110 GLY A C 1
ATOM 774 O O . GLY A 1 110 ? 35.942 -11.590 15.442 1.00 68.12 110 GLY A O 1
ATOM 775 N N . LEU A 1 111 ? 35.841 -13.550 16.527 1.00 70.00 111 LEU A N 1
ATOM 776 C CA . LEU A 1 111 ? 36.796 -13.176 17.559 1.00 70.00 111 LEU A CA 1
ATOM 777 C C . LEU A 1 111 ? 38.015 -14.073 17.416 1.00 70.00 111 LEU A C 1
ATOM 778 O O . LEU A 1 111 ? 37.931 -15.282 17.647 1.00 70.00 111 LEU A O 1
ATOM 783 N N . SER A 1 112 ? 39.143 -13.483 17.038 1.00 76.66 112 SER A N 1
ATOM 784 C CA . SER A 1 112 ? 40.345 -14.266 16.814 1.00 76.66 112 SER A CA 1
ATOM 785 C C . SER A 1 112 ? 40.877 -14.811 18.130 1.00 76.66 112 SER A C 1
ATOM 786 O O . SER A 1 112 ? 40.600 -14.292 19.212 1.00 76.66 112 SER A O 1
ATOM 789 N N . ILE A 1 113 ? 41.652 -15.877 18.021 1.00 82.24 113 ILE A N 1
ATOM 790 C CA . ILE A 1 113 ? 42.176 -16.556 19.187 1.00 82.24 113 ILE A CA 1
ATOM 791 C C . ILE A 1 113 ? 43.697 -16.597 19.151 1.00 82.24 113 ILE A C 1
ATOM 792 O O . ILE A 1 113 ? 44.327 -16.107 18.215 1.00 82.24 113 ILE A O 1
ATOM 798 N N . ALA B 2 2 ? -0.476 -6.697 23.167 1.00 68.19 2 ALA B N 1
ATOM 799 C CA . ALA B 2 2 ? 0.228 -7.938 23.457 1.00 68.19 2 ALA B CA 1
ATOM 800 C C . ALA B 2 2 ? 1.633 -7.929 22.865 1.00 68.19 2 ALA B C 1
ATOM 801 O O . ALA B 2 2 ? 1.913 -7.202 21.916 1.00 68.19 2 ALA B O 1
ATOM 803 N N . THR B 2 3 ? 2.515 -8.740 23.441 1.00 68.12 3 THR B N 1
ATOM 804 C CA . THR B 2 3 ? 3.919 -8.752 23.042 1.00 68.12 3 THR B CA 1
ATOM 805 C C . THR B 2 3 ? 4.520 -10.100 23.402 1.00 68.12 3 THR B C 1
ATOM 806 O O . THR B 2 3 ? 4.592 -10.443 24.583 1.00 68.12 3 THR B O 1
ATOM 810 N N . SER B 2 4 ? 4.964 -10.848 22.398 1.00 68.12 4 SER B N 1
ATOM 811 C CA . SER B 2 4 ? 5.551 -12.167 22.586 1.00 68.12 4 SER B CA 1
ATOM 812 C C . SER B 2 4 ? 7.044 -12.115 22.301 1.00 68.12 4 SER B C 1
ATOM 813 O O . SER B 2 4 ? 7.458 -11.631 21.247 1.00 68.12 4 SER B O 1
ATOM 816 N N . ILE B 2 5 ? 7.849 -12.626 23.229 1.00 68.12 5 ILE B N 1
ATOM 817 C CA . ILE B 2 5 ? 9.301 -12.596 23.103 1.00 68.12 5 ILE B CA 1
ATOM 818 C C . ILE B 2 5 ? 9.850 -13.994 23.340 1.00 68.12 5 ILE B C 1
ATOM 819 O O . ILE B 2 5 ? 9.654 -14.567 24.416 1.00 68.12 5 ILE B O 1
ATOM 824 N N . GLY B 2 6 ? 10.551 -14.530 22.348 1.00 68.12 6 GLY B N 1
ATOM 825 C CA . GLY B 2 6 ? 11.169 -15.833 22.465 1.00 68.12 6 GLY B CA 1
ATOM 826 C C . GLY B 2 6 ? 12.641 -15.820 22.118 1.00 68.12 6 GLY B C 1
ATOM 827 O O . GLY B 2 6 ? 13.013 -15.554 20.976 1.00 68.12 6 GLY B O 1
ATOM 828 N N . VAL B 2 7 ? 13.487 -16.118 23.097 1.00 68.12 7 VAL B N 1
ATOM 829 C CA . VAL B 2 7 ? 14.933 -16.046 22.951 1.00 68.12 7 VAL B CA 1
ATOM 830 C C . VAL B 2 7 ? 15.528 -17.390 23.335 1.00 68.12 7 VAL B C 1
ATOM 831 O O . VAL B 2 7 ? 15.174 -17.955 24.374 1.00 68.12 7 VAL B O 1
ATOM 835 N N . SER B 2 8 ? 16.433 -17.896 22.502 1.00 68.12 8 SER B N 1
ATOM 836 C CA . SER B 2 8 ? 17.068 -19.179 22.742 1.00 68.12 8 SER B CA 1
ATOM 837 C C . SER B 2 8 ? 18.564 -19.060 22.511 1.00 68.12 8 SER B C 1
ATOM 838 O O . SER B 2 8 ? 19.048 -18.110 21.899 1.00 68.12 8 SER B O 1
ATOM 841 N N . PHE B 2 9 ? 19.290 -20.056 23.002 1.00 68.12 9 PHE B N 1
ATOM 842 C CA . PHE B 2 9 ? 20.739 -20.076 22.919 1.00 68.12 9 PHE B CA 1
ATOM 843 C C . PHE B 2 9 ? 21.204 -21.515 22.748 1.00 68.12 9 PHE B C 1
ATOM 844 O O . PHE B 2 9 ? 20.612 -22.433 23.316 1.00 68.12 9 PHE B O 1
ATOM 852 N N . SER B 2 10 ? 22.263 -21.701 21.964 1.00 68.12 10 SER B N 1
ATOM 853 C CA . SER B 2 10 ? 22.847 -23.016 21.748 1.00 68.12 10 SER B CA 1
ATOM 854 C C . SER B 2 10 ? 24.324 -22.855 21.422 1.00 68.12 10 SER B C 1
ATOM 855 O O . SER B 2 10 ? 24.776 -21.779 21.034 1.00 68.12 10 SER B O 1
ATOM 858 N N . VAL B 2 11 ? 25.074 -23.940 21.589 1.00 68.12 11 VAL B N 1
ATOM 859 C CA . VAL B 2 11 ? 26.515 -23.944 21.369 1.00 68.12 11 VAL B CA 1
ATOM 860 C C . VAL B 2 11 ? 26.879 -25.092 20.443 1.00 68.12 11 VAL B C 1
ATOM 861 O O . VAL B 2 11 ? 26.360 -26.204 20.581 1.00 68.12 11 VAL B O 1
ATOM 865 N N . GLY B 2 12 ? 27.773 -24.818 19.498 1.00 68.12 12 GLY B N 1
ATOM 866 C CA . GLY B 2 12 ? 28.316 -25.872 18.675 1.00 68.12 12 GLY B CA 1
ATOM 867 C C . GLY B 2 12 ? 29.289 -26.747 19.437 1.00 68.12 12 GLY B C 1
ATOM 868 O O . GLY B 2 12 ? 29.852 -26.365 20.460 1.00 68.12 12 GLY B O 1
ATOM 869 N N . ASP B 2 13 ? 29.485 -27.953 18.923 1.00 72.28 13 ASP B N 1
ATOM 870 C CA . ASP B 2 13 ? 30.367 -28.901 19.583 1.00 72.28 13 ASP B CA 1
ATOM 871 C C . ASP B 2 13 ? 31.827 -28.519 19.383 1.00 72.28 13 ASP B C 1
ATOM 872 O O . ASP B 2 13 ? 32.202 -27.887 18.394 1.00 72.28 13 ASP B O 1
ATOM 877 N N . GLY B 2 14 ? 32.647 -28.898 20.350 1.00 73.97 14 GLY B N 1
ATOM 878 C CA . GLY B 2 14 ? 34.073 -28.697 20.252 1.00 73.97 14 GLY B CA 1
ATOM 879 C C . GLY B 2 14 ? 34.489 -27.277 20.563 1.00 73.97 14 GLY B C 1
ATOM 880 O O . GLY B 2 14 ? 33.679 -26.375 20.768 1.00 73.97 14 GLY B O 1
ATOM 881 N N . VAL B 2 15 ? 35.802 -27.087 20.592 1.00 77.25 15 VAL B N 1
ATOM 882 C CA . VAL B 2 15 ? 36.403 -25.785 20.856 1.00 77.25 15 VAL B CA 1
ATOM 883 C C . VAL B 2 15 ? 37.299 -25.424 19.680 1.00 77.25 15 VAL B C 1
ATOM 884 O O . VAL B 2 15 ? 38.093 -26.259 19.231 1.00 77.25 15 VAL B O 1
ATOM 888 N N . PRO B 2 16 ? 37.197 -24.213 19.144 1.00 80.48 16 PRO B N 1
ATOM 889 C CA . PRO B 2 16 ? 38.080 -23.820 18.044 1.00 80.48 16 PRO B CA 1
ATOM 890 C C . PRO B 2 16 ? 39.537 -23.836 18.472 1.00 80.48 16 PRO B C 1
ATOM 891 O O . PRO B 2 16 ? 39.876 -23.537 19.618 1.00 80.48 16 PRO B O 1
ATOM 895 N N . GLU B 2 17 ? 40.403 -24.194 17.530 1.00 87.67 17 GLU B N 1
ATOM 896 C CA . GLU B 2 17 ? 41.826 -24.337 17.815 1.00 87.67 17 GLU B CA 1
ATOM 897 C C . GLU B 2 17 ? 42.661 -23.390 16.966 1.00 87.67 17 GLU B C 1
ATOM 898 O O . GLU B 2 17 ? 43.600 -22.766 17.451 1.00 87.67 17 GLU B O 1
ATOM 900 N N . THR B 2 28 ? 52.646 -29.023 25.041 1.00 101.96 28 THR B N 1
ATOM 901 C CA . THR B 2 28 ? 51.686 -27.964 24.763 1.00 101.96 28 THR B CA 1
ATOM 902 C C . THR B 2 28 ? 50.843 -27.671 26.002 1.00 101.96 28 THR B C 1
ATOM 903 O O . THR B 2 28 ? 50.659 -28.536 26.855 1.00 101.96 28 THR B O 1
ATOM 907 N N . TYR B 2 29 ? 50.326 -26.449 26.091 1.00 96.34 29 TYR B N 1
ATOM 908 C CA . TYR B 2 29 ? 49.640 -25.982 27.284 1.00 96.34 29 TYR B CA 1
ATOM 909 C C . TYR B 2 29 ? 48.423 -25.163 26.888 1.00 96.34 29 TYR B C 1
ATOM 910 O O . TYR B 2 29 ? 48.256 -24.776 25.730 1.00 96.34 29 TYR B O 1
ATOM 919 N N . ILE B 2 30 ? 47.570 -24.894 27.873 1.00 89.54 30 ILE B N 1
ATOM 920 C CA . ILE B 2 30 ? 46.436 -23.997 27.708 1.00 89.54 30 ILE B CA 1
ATOM 921 C C . ILE B 2 30 ? 46.401 -23.033 28.882 1.00 89.54 30 ILE B C 1
ATOM 922 O O . ILE B 2 30 ? 46.915 -23.321 29.965 1.00 89.54 30 ILE B O 1
ATOM 927 N N . LEU B 2 31 ? 45.791 -21.879 28.657 1.00 81.28 31 LEU B N 1
ATOM 928 C CA . LEU B 2 31 ? 45.500 -20.937 29.722 1.00 81.28 31 LEU B CA 1
ATOM 929 C C . LEU B 2 31 ? 44.015 -20.986 30.052 1.00 81.28 31 LEU B C 1
ATOM 930 O O . LEU B 2 31 ? 43.169 -21.155 29.173 1.00 81.28 31 LEU B O 1
ATOM 935 N N . ARG B 2 32 ? 43.709 -20.848 31.337 1.00 77.49 32 ARG B N 1
ATOM 936 C CA . ARG B 2 32 ? 42.354 -20.924 31.823 1.00 77.49 32 ARG B CA 1
ATOM 937 C C . ARG B 2 32 ? 42.095 -19.716 32.708 1.00 77.49 32 ARG B C 1
ATOM 938 O O . ARG B 2 32 ? 43.009 -19.247 33.397 1.00 77.49 32 ARG B O 1
ATOM 946 N N . PRO B 2 33 ? 40.878 -19.185 32.698 1.00 76.59 33 PRO B N 1
ATOM 947 C CA . PRO B 2 33 ? 40.602 -17.971 33.464 1.00 76.59 33 PRO B CA 1
ATOM 948 C C . PRO B 2 33 ? 40.540 -18.255 34.951 1.00 76.59 33 PRO B C 1
ATOM 949 O O . PRO B 2 33 ? 40.070 -19.307 35.387 1.00 76.59 33 PRO B O 1
ATOM 953 N N . VAL B 2 34 ? 41.015 -17.302 35.728 1.00 80.55 34 VAL B N 1
ATOM 954 C CA . VAL B 2 34 ? 40.901 -17.392 37.175 1.00 80.55 34 VAL B CA 1
ATOM 955 C C . VAL B 2 34 ? 39.467 -17.070 37.568 1.00 80.55 34 VAL B C 1
ATOM 956 O O . VAL B 2 34 ? 38.846 -16.153 37.020 1.00 80.55 34 VAL B O 1
ATOM 960 N N . PHE B 2 35 ? 38.940 -17.836 38.522 1.00 77.15 35 PHE B N 1
ATOM 961 C CA . PHE B 2 35 ? 37.520 -17.782 38.849 1.00 77.15 35 PHE B CA 1
ATOM 962 C C . PHE B 2 35 ? 37.057 -16.363 39.139 1.00 77.15 35 PHE B C 1
ATOM 963 O O . PHE B 2 35 ? 36.050 -15.903 38.597 1.00 77.15 35 PHE B O 1
ATOM 971 N N . GLN B 2 36 ? 37.792 -15.648 39.984 1.00 78.71 36 GLN B N 1
ATOM 972 C CA . GLN B 2 36 ? 37.334 -14.348 40.447 1.00 78.71 36 GLN B CA 1
ATOM 973 C C . GLN B 2 36 ? 37.271 -13.311 39.336 1.00 78.71 36 GLN B C 1
ATOM 974 O O . GLN B 2 36 ? 36.647 -12.264 39.523 1.00 78.71 36 GLN B O 1
ATOM 980 N N . GLN B 2 37 ? 37.891 -13.565 38.193 1.00 80.53 37 GLN B N 1
ATOM 981 C CA . GLN B 2 37 ? 37.853 -12.629 37.083 1.00 80.53 37 GLN B CA 1
ATOM 982 C C . GLN B 2 37 ? 37.006 -13.119 35.917 1.00 80.53 37 GLN B C 1
ATOM 983 O O . GLN B 2 37 ? 37.070 -12.536 34.834 1.00 80.53 37 GLN B O 1
ATOM 989 N N . ARG B 2 38 ? 36.214 -14.165 36.111 1.00 73.89 38 ARG B N 1
ATOM 990 C CA . ARG B 2 38 ? 35.432 -14.717 35.022 1.00 73.89 38 ARG B CA 1
ATOM 991 C C . ARG B 2 38 ? 34.245 -13.821 34.687 1.00 73.89 38 ARG B C 1
ATOM 992 O O . ARG B 2 38 ? 33.788 -13.010 35.491 1.00 73.89 38 ARG B O 1
ATOM 1000 N N . PHE B 2 39 ? 33.752 -13.989 33.467 1.00 68.12 39 PHE B N 1
ATOM 1001 C CA . PHE B 2 39 ? 32.534 -13.334 33.008 1.00 68.12 39 PHE B CA 1
ATOM 1002 C C . PHE B 2 39 ? 31.347 -13.915 33.766 1.00 68.12 39 PHE B C 1
ATOM 1003 O O . PHE B 2 39 ? 30.982 -15.074 33.563 1.00 68.12 39 PHE B O 1
ATOM 1011 N N . ARG B 2 40 ? 30.752 -13.116 34.646 1.00 68.12 40 ARG B N 1
ATOM 1012 C CA . ARG B 2 40 ? 29.695 -13.580 35.530 1.00 68.12 40 ARG B CA 1
ATOM 1013 C C . ARG B 2 40 ? 28.343 -13.187 34.968 1.00 68.12 40 ARG B C 1
ATOM 1014 O O . ARG B 2 40 ? 27.999 -11.999 34.995 1.00 68.12 40 ARG B O 1
ATOM 1022 N N . PRO B 2 41 ? 27.542 -14.128 34.470 1.00 68.12 41 PRO B N 1
ATOM 1023 C CA . PRO B 2 41 ? 26.224 -13.751 33.938 1.00 68.12 41 PRO B CA 1
ATOM 1024 C C . PRO B 2 41 ? 25.335 -13.039 34.940 1.00 68.12 41 PRO B C 1
ATOM 1025 O O . PRO B 2 41 ? 24.643 -12.086 34.573 1.00 68.12 41 PRO B O 1
ATOM 1029 N N . SER B 2 42 ? 25.347 -13.462 36.204 1.00 68.12 42 SER B N 1
ATOM 1030 C CA . SER B 2 42 ? 24.484 -12.826 37.194 1.00 68.12 42 SER B CA 1
ATOM 1031 C C . SER B 2 42 ? 24.874 -11.372 37.407 1.00 68.12 42 SER B C 1
ATOM 1032 O O . SER B 2 42 ? 24.008 -10.507 37.561 1.00 68.12 42 SER B O 1
ATOM 1035 N N . VAL B 2 43 ? 26.173 -11.083 37.410 1.00 68.12 43 VAL B N 1
ATOM 1036 C CA . VAL B 2 43 ? 26.623 -9.704 37.554 1.00 68.12 43 VAL B CA 1
ATOM 1037 C C . VAL B 2 43 ? 26.300 -8.900 36.305 1.00 68.12 43 VAL B C 1
ATOM 1038 O O . VAL B 2 43 ? 25.863 -7.748 36.389 1.00 68.12 43 VAL B O 1
ATOM 1042 N N . VAL B 2 44 ? 26.505 -9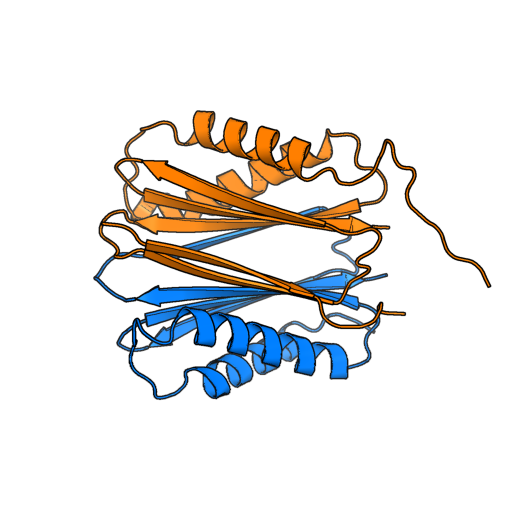.493 35.129 1.00 68.12 44 VAL B N 1
ATOM 1043 C CA . VAL B 2 44 ? 26.248 -8.783 33.881 1.00 68.12 44 VAL B CA 1
ATOM 1044 C C . VAL B 2 44 ? 24.774 -8.422 33.767 1.00 68.12 44 VAL B C 1
ATOM 1045 O O . VAL B 2 44 ? 24.422 -7.321 33.331 1.00 68.12 44 VAL B O 1
ATOM 1049 N N . LYS B 2 45 ? 23.892 -9.338 34.165 1.00 68.12 45 LYS B N 1
ATOM 1050 C CA . LYS B 2 45 ? 22.463 -9.054 34.148 1.00 68.12 45 LYS B CA 1
ATOM 1051 C C . LYS B 2 45 ? 22.134 -7.833 34.994 1.00 68.12 45 LYS B C 1
ATOM 1052 O O . LYS B 2 45 ? 21.394 -6.945 34.562 1.00 68.12 45 LYS B O 1
ATOM 1058 N N . ASP B 2 46 ? 22.676 -7.774 36.209 1.00 68.12 46 ASP B N 1
ATOM 1059 C CA . ASP B 2 46 ? 22.367 -6.661 37.095 1.00 68.12 46 ASP B CA 1
ATOM 1060 C C . ASP B 2 46 ? 22.896 -5.342 36.552 1.00 68.12 46 ASP B C 1
ATOM 1061 O O . ASP B 2 46 ? 22.248 -4.307 36.724 1.00 68.12 46 ASP B O 1
ATOM 1066 N N . CYS B 2 47 ? 24.057 -5.352 35.895 1.00 68.12 47 CYS B N 1
ATOM 1067 C CA . CYS B 2 47 ? 24.527 -4.144 35.224 1.00 68.12 47 CYS B CA 1
ATOM 1068 C C . CYS B 2 47 ? 23.580 -3.745 34.106 1.00 68.12 47 CYS B C 1
ATOM 1069 O O . CYS B 2 47 ? 23.226 -2.571 33.964 1.00 68.12 47 CYS B O 1
ATOM 1072 N N . ILE B 2 48 ? 23.154 -4.718 33.304 1.00 68.12 48 ILE B N 1
ATOM 1073 C CA . ILE B 2 48 ? 22.331 -4.418 32.138 1.00 68.12 48 ILE B CA 1
ATOM 1074 C C . ILE B 2 48 ? 20.997 -3.829 32.565 1.00 68.12 48 ILE B C 1
ATOM 1075 O O . ILE B 2 48 ? 20.541 -2.822 32.017 1.00 68.12 48 ILE B O 1
ATOM 1080 N N . HIS B 2 49 ? 20.352 -4.445 33.553 1.00 68.12 49 HIS B N 1
ATOM 1081 C CA . HIS B 2 49 ? 19.047 -3.956 33.972 1.00 68.12 49 HIS B CA 1
ATOM 1082 C C . HIS B 2 49 ? 19.144 -2.580 34.611 1.00 68.12 49 HIS B C 1
ATOM 1083 O O . HIS B 2 49 ? 18.225 -1.770 34.468 1.00 68.12 49 HIS B O 1
ATOM 1090 N N . ALA B 2 50 ? 20.242 -2.297 35.307 1.00 68.12 50 ALA B N 1
ATOM 1091 C CA . ALA B 2 50 ? 20.450 -0.954 35.832 1.00 68.12 50 ALA B CA 1
ATOM 1092 C C . ALA B 2 50 ? 20.548 0.061 34.707 1.00 68.12 50 ALA B C 1
ATOM 1093 O O . ALA B 2 50 ? 19.965 1.147 34.787 1.00 68.12 50 ALA B O 1
ATOM 1095 N N . VAL B 2 51 ? 21.277 -0.277 33.644 1.00 68.12 51 VAL B N 1
ATOM 1096 C CA . VAL B 2 51 ? 21.389 0.626 32.505 1.00 68.12 51 VAL B CA 1
ATOM 1097 C C . VAL B 2 51 ? 20.032 0.813 31.849 1.00 68.12 51 VAL B C 1
ATOM 1098 O O . VAL B 2 51 ? 19.620 1.935 31.542 1.00 68.12 51 VAL B O 1
ATOM 1102 N N . LEU B 2 52 ? 19.313 -0.283 31.632 1.00 68.12 52 LEU B N 1
ATOM 1103 C CA . LEU B 2 52 ? 18.016 -0.186 30.977 1.00 68.12 52 LEU B CA 1
ATOM 1104 C C . LEU B 2 52 ? 17.034 0.613 31.817 1.00 68.12 52 LEU B C 1
ATOM 1105 O O . LEU B 2 52 ? 16.267 1.422 31.288 1.00 68.12 52 LEU B O 1
ATOM 1110 N N . LYS B 2 53 ? 17.036 0.394 33.128 1.00 71.31 53 LYS B N 1
ATOM 1111 C CA . LYS B 2 53 ? 16.104 1.107 33.988 1.00 71.31 53 LYS B CA 1
ATOM 1112 C C . LYS B 2 53 ? 16.371 2.605 33.962 1.00 71.31 53 LYS B C 1
ATOM 1113 O O . LYS B 2 53 ? 15.439 3.405 33.859 1.00 71.31 53 LYS B O 1
ATOM 1119 N N . GLU B 2 54 ? 17.637 3.003 34.033 1.00 74.94 54 GLU B N 1
ATOM 1120 C CA . GLU B 2 54 ? 17.956 4.425 34.085 1.00 74.94 54 GLU B CA 1
ATOM 1121 C C . GLU B 2 54 ? 17.692 5.106 32.749 1.00 74.94 54 GLU B C 1
ATOM 1122 O O . GLU B 2 54 ? 17.147 6.212 32.702 1.00 74.94 54 GLU B O 1
ATOM 1128 N N . GLU B 2 55 ? 18.067 4.458 31.648 1.00 74.66 55 GLU B N 1
ATOM 1129 C CA . GLU B 2 55 ? 18.005 5.126 30.355 1.00 74.66 55 GLU B CA 1
ATOM 1130 C C . GLU B 2 55 ? 16.610 5.093 29.747 1.00 74.66 55 GLU B C 1
ATOM 1131 O O . GLU B 2 55 ? 16.285 5.948 28.919 1.00 74.66 55 GLU B O 1
ATOM 1137 N N . LEU B 2 56 ? 15.777 4.126 30.123 1.00 75.18 56 LEU B N 1
ATOM 1138 C CA . LEU B 2 56 ? 14.538 3.867 29.397 1.00 75.18 56 LEU B CA 1
ATOM 1139 C C . LEU B 2 56 ? 13.278 4.020 30.242 1.00 75.18 56 LEU B C 1
ATOM 1140 O O . LEU B 2 56 ? 12.177 3.866 29.709 1.00 75.18 56 LEU B O 1
ATOM 1145 N N . ALA B 2 57 ? 13.415 4.368 31.520 1.00 79.40 57 ALA B N 1
ATOM 1146 C CA . ALA B 2 57 ? 12.507 3.924 32.594 1.00 79.40 57 ALA B CA 1
ATOM 1147 C C . ALA B 2 57 ? 11.071 3.886 32.077 1.00 79.40 57 ALA B C 1
ATOM 1148 O O . ALA B 2 57 ? 10.532 2.791 31.877 1.00 79.40 57 ALA B O 1
ATOM 1150 N N . ASN B 2 58 ? 10.443 5.021 31.792 1.00 82.51 58 ASN B N 1
ATOM 1151 C CA . ASN B 2 58 ? 9.170 5.045 31.088 1.00 82.51 58 ASN B CA 1
ATOM 1152 C C . ASN B 2 58 ? 9.095 6.217 30.124 1.00 82.51 58 ASN B C 1
ATOM 1153 O O . ASN B 2 58 ? 8.005 6.585 29.678 1.00 82.51 58 ASN B O 1
ATOM 1158 N N . ALA B 2 59 ? 10.239 6.818 29.816 1.00 82.58 59 ALA B N 1
ATOM 1159 C CA . ALA B 2 59 ? 10.277 7.965 28.928 1.00 82.58 59 ALA B CA 1
ATOM 1160 C C . ALA B 2 59 ? 9.688 7.604 27.577 1.00 82.58 59 ALA B C 1
ATOM 1161 O O . ALA B 2 59 ? 9.892 6.501 27.067 1.00 82.58 59 ALA B O 1
ATOM 1163 N N . GLU B 2 60 ? 8.928 8.528 27.009 1.00 81.58 60 GLU B N 1
ATOM 1164 C CA . GLU B 2 60 ? 8.335 8.295 25.706 1.00 81.58 60 GLU B CA 1
ATOM 1165 C C . GLU B 2 60 ? 9.414 8.370 24.639 1.00 81.58 60 GLU B C 1
ATOM 1166 O O . GLU B 2 60 ? 10.222 9.302 24.623 1.00 81.58 60 GLU B O 1
ATOM 1172 N N . TYR B 2 61 ? 9.434 7.377 23.762 1.00 77.50 61 TYR B N 1
ATOM 1173 C CA . TYR B 2 61 ? 10.348 7.352 22.636 1.00 77.50 61 TYR B CA 1
ATOM 1174 C C . TYR B 2 61 ? 9.538 7.187 21.366 1.00 77.50 61 TYR B C 1
ATOM 1175 O O . TYR B 2 61 ? 8.713 6.276 21.266 1.00 77.50 61 TYR B O 1
ATOM 1184 N N . SER B 2 62 ? 9.757 8.074 20.415 1.00 78.96 62 SER B N 1
ATOM 1185 C CA . SER B 2 62 ? 9.150 7.913 19.113 1.00 78.96 62 SER B CA 1
ATOM 1186 C C . SER B 2 62 ? 9.903 6.852 18.327 1.00 78.96 62 SER B C 1
ATOM 1187 O O . SER B 2 62 ? 11.063 6.561 18.617 1.00 78.96 62 SER B O 1
ATOM 1190 N N . PRO B 2 63 ? 9.261 6.251 17.332 1.00 80.18 63 PRO B N 1
ATOM 1191 C CA . PRO B 2 63 ? 9.969 5.278 16.492 1.00 80.18 63 PRO B CA 1
ATOM 1192 C C . PRO B 2 63 ? 11.236 5.824 15.867 1.00 80.18 63 PRO B C 1
ATOM 1193 O O . PRO B 2 63 ? 12.218 5.086 15.737 1.00 80.18 63 PRO B O 1
ATOM 1197 N N . GLU B 2 64 ? 11.255 7.100 15.487 1.00 83.26 64 GLU B N 1
ATOM 1198 C CA . GLU B 2 64 ? 12.437 7.662 14.851 1.00 83.26 64 GLU B CA 1
ATOM 1199 C C . GLU B 2 64 ? 13.600 7.817 15.819 1.00 83.26 64 GLU B C 1
ATOM 1200 O O . GLU B 2 64 ? 14.739 7.972 15.374 1.00 83.26 64 GLU B O 1
ATOM 1206 N N . GLU B 2 65 ? 13.346 7.777 17.125 1.00 79.19 65 GLU B N 1
ATOM 1207 C CA . GLU B 2 65 ? 14.423 7.861 18.103 1.00 79.19 65 GLU B CA 1
ATOM 1208 C C . GLU B 2 65 ? 15.082 6.519 18.379 1.00 79.19 65 GLU B C 1
ATOM 1209 O O . GLU B 2 65 ? 16.158 6.485 18.980 1.00 79.19 65 GLU B O 1
ATOM 1215 N N . MET B 2 66 ? 14.466 5.428 17.971 1.00 74.84 66 MET B N 1
ATOM 1216 C CA . MET B 2 66 ? 14.904 4.102 18.387 1.00 74.84 66 MET B CA 1
ATOM 1217 C C . MET B 2 66 ? 16.188 3.631 17.708 1.00 74.84 66 MET B C 1
ATOM 1218 O O . MET B 2 66 ? 17.022 3.012 18.377 1.00 74.84 66 MET B O 1
ATOM 1223 N N . PRO B 2 67 ? 16.397 3.880 16.408 1.00 73.58 67 PRO B N 1
ATOM 1224 C CA . PRO B 2 67 ? 17.646 3.414 15.784 1.00 73.58 67 PRO B CA 1
ATOM 1225 C C . PRO B 2 67 ? 18.912 3.881 16.477 1.00 73.58 67 PRO B C 1
ATOM 1226 O O . PRO B 2 67 ? 19.842 3.088 16.650 1.00 73.58 67 PRO B O 1
ATOM 1230 N N . GLN B 2 68 ? 18.978 5.146 16.885 1.00 73.50 68 GLN B N 1
ATOM 1231 C CA . GLN B 2 68 ? 20.149 5.599 17.626 1.00 73.50 68 GLN B CA 1
ATOM 1232 C C . GLN B 2 68 ? 20.100 5.129 19.070 1.00 73.50 68 GLN B C 1
ATOM 1233 O O . GLN B 2 68 ? 21.145 4.920 19.692 1.00 73.50 68 GLN B O 1
ATOM 1239 N N . LEU B 2 69 ? 18.899 4.932 19.606 1.00 69.70 69 LEU B N 1
ATOM 1240 C CA . LEU B 2 69 ? 18.773 4.497 20.989 1.00 69.70 69 LEU B CA 1
ATOM 1241 C C . LEU B 2 69 ? 19.443 3.148 21.210 1.00 69.70 69 LEU B C 1
ATOM 1242 O O . LEU B 2 69 ? 20.048 2.915 22.260 1.00 69.70 69 LEU B O 1
ATOM 1247 N N . THR B 2 70 ? 19.350 2.246 20.230 1.00 69.51 70 THR B N 1
ATOM 1248 C CA . THR B 2 70 ? 19.972 0.934 20.382 1.00 69.51 70 THR B CA 1
ATOM 1249 C C . THR B 2 70 ? 21.483 1.052 20.508 1.00 69.51 70 THR B C 1
ATOM 1250 O O . THR B 2 70 ? 22.094 0.403 21.363 1.00 69.51 70 THR B O 1
ATOM 1254 N N . LYS B 2 71 ? 22.104 1.876 19.666 1.00 69.24 71 LYS B N 1
ATOM 1255 C CA . LYS B 2 71 ? 23.548 2.055 19.745 1.00 69.24 71 LYS B CA 1
ATOM 1256 C C . LYS B 2 71 ? 23.946 2.697 21.061 1.00 69.24 71 LYS B C 1
ATOM 1257 O O . LYS B 2 71 ? 24.974 2.344 21.646 1.00 69.24 71 LYS B O 1
ATOM 1263 N N . HIS B 2 72 ? 23.144 3.647 21.536 1.00 71.59 72 HIS B N 1
ATOM 1264 C CA . HIS B 2 72 ? 23.418 4.287 22.815 1.00 71.59 72 HIS B CA 1
ATOM 1265 C C . HIS B 2 72 ? 23.428 3.264 23.941 1.00 71.59 72 HIS B C 1
ATOM 1266 O O . HIS B 2 72 ? 24.339 3.249 24.773 1.00 71.59 72 HIS B O 1
ATOM 1273 N N . LEU B 2 73 ? 22.427 2.385 23.968 1.00 68.36 73 LEU B N 1
ATOM 1274 C CA . LEU B 2 73 ? 22.368 1.362 25.006 1.00 68.36 73 LEU B CA 1
ATOM 1275 C C . LEU B 2 73 ? 23.509 0.367 24.868 1.00 68.36 73 LEU B C 1
ATOM 1276 O O . LEU B 2 73 ? 24.141 0.001 25.862 1.00 68.36 73 LEU B O 1
ATOM 1281 N N . SER B 2 74 ? 23.790 -0.079 23.646 1.00 68.12 74 SER B N 1
ATOM 1282 C CA . SER B 2 74 ? 24.859 -1.049 23.458 1.00 68.12 74 SER B CA 1
ATOM 1283 C C . SER B 2 74 ? 26.198 -0.477 23.889 1.00 68.12 74 SER B C 1
ATOM 1284 O O . SER B 2 74 ? 26.977 -1.148 24.572 1.00 68.12 74 SER B O 1
ATOM 1287 N N . GLU B 2 75 ? 26.478 0.767 23.513 1.00 71.36 75 GLU B N 1
ATOM 1288 C CA . GLU B 2 75 ? 27.739 1.380 23.904 1.00 71.36 75 GLU B CA 1
ATOM 1289 C C . GLU B 2 75 ? 27.805 1.581 25.411 1.00 71.36 75 GLU B C 1
ATOM 1290 O O . GLU B 2 75 ? 28.828 1.287 26.036 1.00 71.36 75 GLU B O 1
ATOM 1296 N N . ASN B 2 76 ? 26.719 2.060 26.015 1.00 73.24 76 ASN B N 1
ATOM 1297 C CA . ASN B 2 76 ? 26.710 2.267 27.458 1.00 73.24 76 ASN B CA 1
ATOM 1298 C C . ASN B 2 76 ? 26.901 0.954 28.199 1.00 73.24 76 ASN B C 1
ATOM 1299 O O . ASN B 2 76 ? 27.696 0.869 29.140 1.00 73.24 76 ASN B O 1
ATOM 1304 N N . ILE B 2 77 ? 26.182 -0.087 27.781 1.00 68.33 77 ILE B N 1
ATOM 1305 C CA . ILE B 2 77 ? 26.317 -1.382 28.435 1.00 68.33 77 ILE B CA 1
ATOM 1306 C C . ILE B 2 77 ? 27.730 -1.911 28.266 1.00 68.33 77 ILE B C 1
ATOM 1307 O O . ILE B 2 77 ? 28.332 -2.428 29.211 1.00 68.33 77 ILE B O 1
ATOM 1312 N N . LYS B 2 78 ? 28.286 -1.773 27.066 1.00 71.65 78 LYS B N 1
ATOM 1313 C CA . LYS B 2 78 ? 29.649 -2.226 26.831 1.00 71.65 78 LYS B CA 1
ATOM 1314 C C . LYS B 2 78 ? 30.630 -1.499 27.739 1.00 71.65 78 LYS B C 1
ATOM 1315 O O . LYS B 2 78 ? 31.514 -2.122 28.335 1.00 71.65 78 LYS B O 1
ATOM 1321 N N . ASP B 2 79 ? 30.478 -0.183 27.872 1.00 74.10 79 ASP B N 1
ATOM 1322 C CA . ASP B 2 79 ? 31.395 0.579 28.708 1.00 74.10 79 ASP B CA 1
ATOM 1323 C C . ASP B 2 79 ? 31.252 0.218 30.176 1.00 74.10 79 ASP B C 1
ATOM 1324 O O . ASP B 2 79 ? 32.251 0.180 30.899 1.00 74.10 79 ASP B O 1
ATOM 1329 N N . LYS B 2 80 ? 30.030 -0.046 30.637 1.00 74.00 80 LYS B N 1
ATOM 1330 C CA . LYS B 2 80 ? 29.855 -0.484 32.016 1.00 74.00 80 LYS B CA 1
ATOM 1331 C C . LYS B 2 80 ? 30.550 -1.813 32.262 1.00 74.00 80 LYS B C 1
ATOM 1332 O O . LYS B 2 80 ? 31.200 -1.997 33.295 1.00 74.00 80 LYS B O 1
ATOM 1338 N N . LEU B 2 81 ? 30.436 -2.747 31.321 1.00 71.74 81 LEU B N 1
ATOM 1339 C CA . LEU B 2 81 ? 31.039 -4.058 31.505 1.00 71.74 81 LEU B CA 1
ATOM 1340 C C . LEU B 2 81 ? 32.557 -4.000 31.510 1.00 71.74 81 LEU B C 1
ATOM 1341 O O . LEU B 2 81 ? 33.195 -4.884 32.088 1.00 71.74 81 LEU B O 1
ATOM 1346 N N . LYS B 2 82 ? 33.149 -2.984 30.882 1.00 75.93 82 LYS B N 1
ATOM 1347 C CA . LYS B 2 82 ? 34.601 -2.867 30.852 1.00 75.93 82 LYS B CA 1
ATOM 1348 C C . LYS B 2 82 ? 35.192 -2.591 32.226 1.00 75.93 82 LYS B C 1
ATOM 1349 O O . LYS B 2 82 ? 36.383 -2.834 32.435 1.00 75.93 82 LYS B O 1
ATOM 1355 N N . GLU B 2 83 ? 34.391 -2.098 33.166 1.00 79.81 83 GLU B N 1
ATOM 1356 C CA . GLU B 2 83 ? 34.873 -1.760 34.494 1.00 79.81 83 GLU B CA 1
ATOM 1357 C C . GLU B 2 83 ? 34.445 -2.774 35.545 1.00 79.81 83 GLU B C 1
ATOM 1358 O O . GLU B 2 83 ? 34.389 -2.441 36.732 1.00 79.81 83 GLU B O 1
ATOM 1364 N N . MET B 2 84 ? 34.136 -4.000 35.136 1.00 75.78 84 MET B N 1
ATOM 1365 C CA . MET B 2 84 ? 33.723 -5.045 36.058 1.00 75.78 84 MET B CA 1
ATOM 1366 C C . MET B 2 84 ? 34.852 -5.991 36.436 1.00 75.78 84 MET B C 1
ATOM 1367 O O . MET B 2 84 ? 34.612 -6.956 37.163 1.00 75.78 84 MET B O 1
ATOM 1372 N N . GLY B 2 85 ? 36.069 -5.743 35.968 1.00 74.04 85 GLY B N 1
ATOM 1373 C CA . GLY B 2 85 ? 37.181 -6.598 36.323 1.00 74.04 85 GLY B CA 1
ATOM 1374 C C . GLY B 2 85 ? 37.272 -7.886 35.548 1.00 74.04 85 GLY B C 1
ATOM 1375 O O . GLY B 2 85 ? 38.002 -8.792 35.957 1.00 74.04 85 GLY B O 1
ATOM 1376 N N . PHE B 2 86 ? 36.560 -7.997 34.431 1.00 75.07 86 PHE B N 1
ATOM 1377 C CA . PHE B 2 86 ? 36.570 -9.214 33.625 1.00 75.07 86 PHE B CA 1
ATOM 1378 C C . PHE B 2 86 ? 37.831 -9.207 32.770 1.00 75.07 86 PHE B C 1
ATOM 1379 O O . PHE B 2 86 ? 37.828 -8.848 31.591 1.00 75.07 86 PHE B O 1
ATOM 1387 N N . ASP B 2 87 ? 38.934 -9.609 33.388 1.00 80.12 87 ASP B N 1
ATOM 1388 C CA . ASP B 2 87 ? 40.216 -9.595 32.702 1.00 80.12 87 ASP B CA 1
ATOM 1389 C C . ASP B 2 87 ? 40.284 -10.694 31.653 1.00 80.12 87 ASP B C 1
ATOM 1390 O O . ASP B 2 87 ? 39.837 -11.821 31.877 1.00 80.12 87 ASP B O 1
ATOM 1395 N N . ARG B 2 88 ? 40.866 -10.353 30.506 1.00 80.24 88 ARG B N 1
ATOM 1396 C CA . ARG B 2 88 ? 41.119 -11.296 29.420 1.00 80.24 88 ARG B CA 1
ATOM 1397 C C . ARG B 2 88 ? 39.821 -11.849 28.841 1.00 80.24 88 ARG B C 1
ATOM 1398 O O . ARG B 2 88 ? 39.717 -13.032 28.516 1.00 80.24 88 ARG B O 1
ATOM 1406 N N . TYR B 2 89 ? 38.828 -10.978 28.691 1.00 71.94 89 TYR B N 1
ATOM 1407 C CA . TYR B 2 89 ? 37.567 -11.327 28.051 1.00 71.94 89 TYR B CA 1
ATOM 1408 C C . TYR B 2 89 ? 37.242 -10.293 26.989 1.00 71.94 89 TYR B C 1
ATOM 1409 O O . TYR B 2 89 ? 37.193 -9.096 27.280 1.00 71.94 89 TYR B O 1
ATOM 1418 N N . LYS B 2 90 ? 37.036 -10.754 25.761 1.00 69.58 90 LYS B N 1
ATOM 1419 C CA . LYS B 2 90 ? 36.405 -9.935 24.739 1.00 69.58 90 LYS B CA 1
ATOM 1420 C C . LYS B 2 90 ? 34.895 -10.034 24.891 1.00 69.58 90 LYS B C 1
ATOM 1421 O O . LYS B 2 90 ? 34.356 -11.109 25.153 1.00 69.58 90 LYS B O 1
ATOM 1427 N N . MET B 2 91 ? 34.213 -8.912 24.736 1.00 68.12 91 MET B N 1
ATOM 1428 C CA . MET B 2 91 ? 32.794 -8.856 25.033 1.00 68.12 91 MET B CA 1
ATOM 1429 C C . MET B 2 91 ? 32.021 -8.281 23.861 1.00 68.12 91 MET B C 1
ATOM 1430 O O . MET B 2 91 ? 32.462 -7.327 23.217 1.00 68.12 91 MET B O 1
ATOM 1435 N N . VAL B 2 92 ? 30.865 -8.876 23.592 1.00 68.12 92 VAL B N 1
ATOM 1436 C CA . VAL B 2 92 ? 29.956 -8.435 22.546 1.00 68.12 92 VAL B CA 1
ATOM 1437 C C . VAL B 2 92 ? 28.608 -8.158 23.185 1.00 68.12 92 VAL B C 1
ATOM 1438 O O . VAL B 2 92 ? 28.091 -8.992 23.934 1.00 68.12 92 VAL B O 1
ATOM 1442 N N . VAL B 2 93 ? 28.045 -6.991 22.899 1.00 68.12 93 VAL B N 1
ATOM 1443 C CA . VAL B 2 93 ? 26.740 -6.601 23.406 1.00 68.12 93 VAL B CA 1
ATOM 1444 C C . VAL B 2 93 ? 25.864 -6.240 22.221 1.00 68.12 93 VAL B C 1
ATOM 1445 O O . VAL B 2 93 ? 26.196 -5.330 21.458 1.00 68.12 93 VAL B O 1
ATOM 1449 N N . GLN B 2 94 ? 24.752 -6.945 22.069 1.00 68.12 94 GLN B N 1
ATOM 1450 C CA . GLN B 2 94 ? 23.785 -6.669 21.019 1.00 68.12 94 GLN B CA 1
ATOM 1451 C C . GLN B 2 94 ? 22.477 -6.221 21.649 1.00 68.12 94 GLN B C 1
ATOM 1452 O O . GLN B 2 94 ? 22.010 -6.831 22.613 1.00 68.12 94 GLN B O 1
ATOM 1458 N N . VAL B 2 95 ? 21.894 -5.160 21.105 1.00 68.12 95 VAL B N 1
ATOM 1459 C CA . VAL B 2 95 ? 20.660 -4.585 21.619 1.00 68.12 95 VAL B CA 1
ATOM 1460 C C . VAL B 2 95 ? 19.619 -4.602 20.514 1.00 68.12 95 VAL B C 1
ATOM 1461 O O . VAL B 2 95 ? 19.895 -4.173 19.390 1.00 68.12 95 VAL B O 1
ATOM 1465 N N . VAL B 2 96 ? 18.432 -5.102 20.835 1.00 68.12 96 VAL B N 1
ATOM 1466 C CA . VAL B 2 96 ? 17.319 -5.198 19.902 1.00 68.12 96 VAL B CA 1
ATOM 1467 C C . VAL B 2 96 ? 16.142 -4.450 20.501 1.00 68.12 96 VAL B C 1
ATOM 1468 O O . VAL B 2 96 ? 15.808 -4.653 21.670 1.00 68.12 96 VAL B O 1
ATOM 1472 N N . ILE B 2 97 ? 15.520 -3.586 19.708 1.00 68.12 97 ILE B N 1
ATOM 1473 C CA . ILE B 2 97 ? 14.385 -2.793 20.158 1.00 68.12 97 ILE B CA 1
ATOM 1474 C C . ILE B 2 97 ? 13.278 -2.881 19.122 1.00 68.12 97 ILE B C 1
ATOM 1475 O O . ILE B 2 97 ? 13.532 -2.753 17.922 1.00 68.12 97 ILE B O 1
ATOM 1480 N N . GLY B 2 98 ? 12.060 -3.109 19.588 1.00 68.69 98 GLY B N 1
ATOM 1481 C CA . GLY B 2 98 ? 10.897 -3.068 18.728 1.00 68.69 98 GLY B CA 1
ATOM 1482 C C . GLY B 2 98 ? 9.850 -2.130 19.289 1.00 68.69 98 GLY B C 1
ATOM 1483 O O . GLY B 2 98 ? 9.773 -1.897 20.492 1.00 68.69 98 GLY B O 1
ATOM 1484 N N . GLU B 2 99 ? 9.048 -1.581 18.386 1.00 73.36 99 GLU B N 1
ATOM 1485 C CA . GLU B 2 99 ? 7.991 -0.667 18.784 1.00 73.36 99 GLU B CA 1
ATOM 1486 C C . GLU B 2 99 ? 6.848 -1.432 19.434 1.00 73.36 99 GLU B C 1
ATOM 1487 O O . GLU B 2 99 ? 6.505 -2.538 19.016 1.00 73.36 99 GLU B O 1
ATOM 1493 N N . GLN B 2 100 ? 6.249 -0.824 20.457 1.00 74.82 100 GLN B N 1
ATOM 1494 C CA . GLN B 2 100 ? 5.261 -1.525 21.268 1.00 74.82 100 GLN B CA 1
ATOM 1495 C C . GLN B 2 100 ? 4.057 -1.980 20.459 1.00 74.82 100 GLN B C 1
ATOM 1496 O O . GLN B 2 100 ? 3.386 -2.937 20.852 1.00 74.82 100 GLN B O 1
ATOM 1502 N N . ARG B 2 101 ? 3.778 -1.335 19.330 1.00 77.36 101 ARG B N 1
ATOM 1503 C CA . ARG B 2 101 ? 2.655 -1.754 18.505 1.00 77.36 101 ARG B CA 1
ATOM 1504 C C . ARG B 2 101 ? 2.873 -3.129 17.897 1.00 77.36 101 ARG B C 1
ATOM 1505 O O . ARG B 2 101 ? 1.907 -3.755 17.455 1.00 77.36 101 ARG B O 1
ATOM 1513 N N . GLY B 2 102 ? 4.111 -3.610 17.867 1.00 72.40 102 GLY B N 1
ATOM 1514 C CA . GLY B 2 102 ? 4.395 -4.879 17.241 1.00 72.40 102 GLY B CA 1
ATOM 1515 C C . GLY B 2 102 ? 3.952 -6.063 18.072 1.00 72.40 102 GLY B C 1
ATOM 1516 O O . GLY B 2 102 ? 3.700 -5.965 19.268 1.00 72.40 102 GLY B O 1
ATOM 1517 N N . GLU B 2 103 ? 3.857 -7.211 17.405 1.00 71.34 103 GLU B N 1
ATOM 1518 C CA . GLU B 2 103 ? 3.429 -8.434 18.066 1.00 71.34 103 GLU B CA 1
ATOM 1519 C C . GLU B 2 103 ? 4.512 -9.038 18.945 1.00 71.34 103 GLU B C 1
ATOM 1520 O O . GLU B 2 103 ? 4.197 -9.840 19.827 1.00 71.34 103 GLU B O 1
ATOM 1526 N N . GLY B 2 104 ? 5.762 -8.678 18.730 1.00 68.12 104 GLY B N 1
ATOM 1527 C CA . GLY B 2 104 ? 6.856 -9.186 19.516 1.00 68.12 104 GLY B CA 1
ATOM 1528 C C . GLY B 2 104 ? 8.060 -9.447 18.645 1.00 68.12 104 GLY B C 1
ATOM 1529 O O . GLY B 2 104 ? 8.143 -8.973 17.516 1.00 68.12 104 GLY B O 1
ATOM 1530 N N . VAL B 2 105 ? 9.001 -10.219 19.181 1.00 68.12 105 VAL B N 1
ATOM 1531 C CA . VAL B 2 105 ? 10.270 -10.454 18.513 1.00 68.12 105 VAL B CA 1
ATOM 1532 C C . VAL B 2 105 ? 10.826 -11.792 18.971 1.00 68.12 105 VAL B C 1
ATOM 1533 O O . VAL B 2 105 ? 10.589 -12.233 20.096 1.00 68.12 105 VAL B O 1
ATOM 1537 N N . PHE B 2 106 ? 11.562 -12.444 18.083 1.00 68.12 106 PHE B N 1
ATOM 1538 C CA . PHE B 2 106 ? 12.126 -13.753 18.356 1.00 68.12 106 PHE B CA 1
ATOM 1539 C C . PHE B 2 106 ? 13.583 -13.771 17.936 1.00 68.12 106 PHE B C 1
ATOM 1540 O O . PHE B 2 106 ? 13.952 -13.187 16.916 1.00 68.12 106 PHE B O 1
ATOM 1548 N N . MET B 2 107 ? 14.406 -14.441 18.732 1.00 68.12 107 MET B N 1
ATOM 1549 C CA . MET B 2 107 ? 15.846 -14.337 18.586 1.00 68.12 107 MET B CA 1
ATOM 1550 C C . MET B 2 107 ? 16.504 -15.651 18.963 1.00 68.12 107 MET B C 1
ATOM 1551 O O . MET B 2 107 ? 16.109 -16.296 19.934 1.00 68.12 107 MET B O 1
ATOM 1556 N N . ALA B 2 108 ? 17.509 -16.036 18.192 1.00 68.12 108 ALA B N 1
ATOM 1557 C CA . ALA B 2 108 ? 18.330 -17.193 18.499 1.00 68.12 108 ALA B CA 1
ATOM 1558 C C . ALA B 2 108 ? 19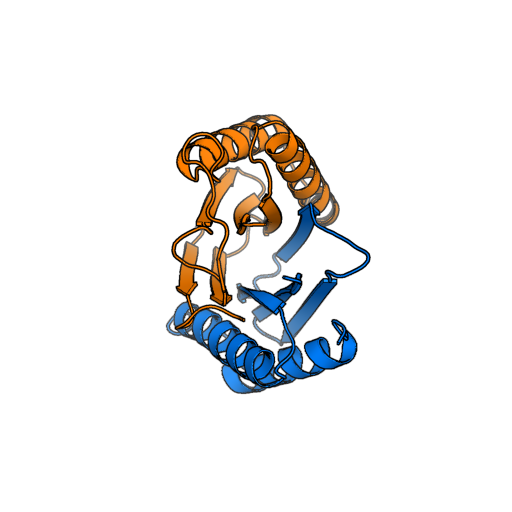.795 -16.800 18.439 1.00 68.12 108 ALA B C 1
ATOM 1559 O O . ALA B 2 108 ? 20.213 -16.068 17.542 1.00 68.12 108 ALA B O 1
ATOM 1561 N N . SER B 2 109 ? 20.564 -17.286 19.402 1.00 68.12 109 SER B N 1
ATOM 1562 C CA . SER B 2 109 ? 22.003 -17.098 19.435 1.00 68.12 109 SER B CA 1
ATOM 1563 C C . SER B 2 109 ? 22.684 -18.456 19.447 1.00 68.12 109 SER B C 1
ATOM 1564 O O . SER B 2 109 ? 22.251 -19.372 20.147 1.00 68.12 109 SER B O 1
ATOM 1567 N N . ARG B 2 110 ? 23.745 -18.583 18.659 1.00 68.12 110 ARG B N 1
ATOM 1568 C CA . ARG B 2 110 ? 24.529 -19.806 18.612 1.00 68.12 110 ARG B CA 1
ATOM 1569 C C . ARG B 2 110 ? 25.998 -19.437 18.518 1.00 68.12 110 ARG B C 1
ATOM 1570 O O . ARG B 2 110 ? 26.374 -18.579 17.718 1.00 68.12 110 ARG B O 1
ATOM 1578 N N . CYS B 2 111 ? 26.820 -20.082 19.333 1.00 68.12 111 CYS B N 1
ATOM 1579 C CA . CYS B 2 111 ? 28.231 -19.758 19.439 1.00 68.12 111 CYS B CA 1
ATOM 1580 C C . CYS B 2 111 ? 29.079 -20.994 19.190 1.00 68.12 111 CYS B C 1
ATOM 1581 O O . CYS B 2 111 ? 28.698 -22.106 19.557 1.00 68.12 111 CYS B O 1
ATOM 1584 N N . PHE B 2 112 ? 30.220 -20.792 18.556 1.00 69.57 112 PHE B N 1
ATOM 1585 C CA . PHE B 2 112 ? 31.273 -21.794 18.476 1.00 69.57 112 PHE B CA 1
ATOM 1586 C C . PHE B 2 112 ? 32.441 -21.237 19.273 1.00 69.57 112 PHE B C 1
ATOM 1587 O O . PHE B 2 112 ? 33.227 -20.441 18.761 1.00 69.57 112 PHE B O 1
ATOM 1595 N N . TRP B 2 113 ? 32.542 -21.640 20.530 1.00 68.12 113 TRP B N 1
ATOM 1596 C CA . TRP B 2 113 ? 33.532 -21.067 21.422 1.00 68.12 113 TRP B CA 1
ATOM 1597 C C . TRP B 2 113 ? 33.918 -22.125 22.448 1.00 68.12 113 TRP B C 1
ATOM 1598 O O . TRP B 2 113 ? 33.688 -23.319 22.240 1.00 68.12 113 TRP B O 1
ATOM 1609 N N . ASP B 2 114 ? 34.512 -21.692 23.551 1.00 69.90 114 ASP B N 1
ATOM 1610 C CA . ASP B 2 114 ? 34.895 -22.585 24.639 1.00 69.90 114 ASP B CA 1
ATOM 1611 C C . ASP B 2 114 ? 33.806 -22.530 25.701 1.00 69.90 114 ASP B C 1
ATOM 1612 O O . ASP B 2 114 ? 33.711 -21.566 26.462 1.00 69.90 114 ASP B O 1
ATOM 1617 N N . ALA B 2 115 ? 32.995 -23.583 25.763 1.00 71.26 115 ALA B N 1
ATOM 1618 C CA . ALA B 2 115 ? 31.880 -23.635 26.696 1.00 71.26 115 ALA B CA 1
ATOM 1619 C C . ALA B 2 115 ? 32.318 -23.660 28.151 1.00 71.26 115 ALA B C 1
ATOM 1620 O O . ALA B 2 115 ? 31.486 -23.415 29.028 1.00 71.26 115 ALA B O 1
ATOM 1622 N N . ASP B 2 116 ? 33.582 -23.959 28.432 1.00 72.11 116 ASP B N 1
ATOM 1623 C CA . ASP B 2 116 ? 34.072 -23.993 29.800 1.00 72.11 116 ASP B CA 1
ATOM 1624 C C . ASP B 2 116 ? 34.535 -22.637 30.303 1.00 72.11 116 ASP B C 1
ATOM 1625 O O . ASP B 2 116 ? 34.730 -22.477 31.510 1.00 72.11 116 ASP B O 1
ATOM 1630 N N . THR B 2 117 ? 34.709 -21.663 29.421 1.00 69.33 117 THR B N 1
ATOM 1631 C CA . THR B 2 117 ? 35.214 -20.354 29.801 1.00 69.33 117 THR B CA 1
ATOM 1632 C C . THR B 2 117 ? 34.305 -19.207 29.406 1.00 69.33 117 THR B C 1
ATOM 1633 O O . THR B 2 117 ? 34.331 -18.165 30.058 1.00 69.33 117 THR B O 1
ATOM 1637 N N . ASP B 2 118 ? 33.508 -19.370 28.367 1.00 68.12 118 ASP B N 1
ATOM 1638 C CA . ASP B 2 118 ? 32.722 -18.288 27.809 1.00 68.12 118 ASP B CA 1
ATOM 1639 C C . ASP B 2 118 ? 31.264 -18.419 28.233 1.00 68.12 118 ASP B C 1
ATOM 1640 O O . ASP B 2 118 ? 30.783 -19.513 28.531 1.00 68.12 118 ASP B O 1
ATOM 1645 N N . ASN B 2 119 ? 30.566 -17.287 28.273 1.00 68.12 119 ASN B N 1
ATOM 1646 C CA . ASN B 2 119 ? 29.197 -17.269 28.761 1.00 68.12 119 ASN B CA 1
ATOM 1647 C C . ASN B 2 119 ? 28.442 -16.110 28.126 1.00 68.12 119 ASN B C 1
ATOM 1648 O O . ASN B 2 119 ? 29.015 -15.273 27.428 1.00 68.12 119 ASN B O 1
ATOM 1653 N N . TYR B 2 120 ? 27.139 -16.072 28.388 1.00 68.12 120 TYR B N 1
ATOM 1654 C CA . TYR B 2 120 ? 26.228 -15.168 27.705 1.00 68.12 120 TYR B CA 1
ATOM 1655 C C . TYR B 2 120 ? 25.109 -14.768 28.6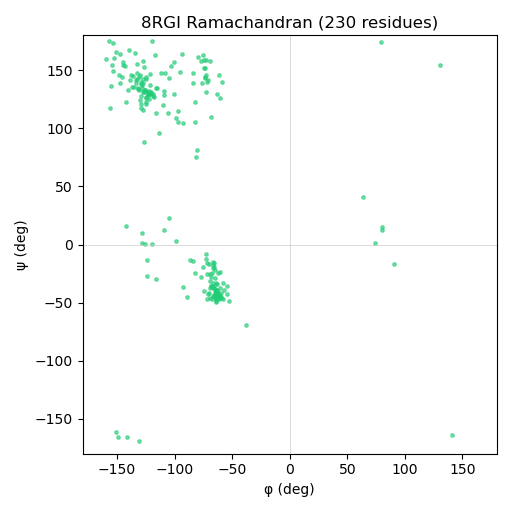54 1.00 68.12 120 TYR B C 1
ATOM 1656 O O . TYR B 2 120 ? 24.881 -15.409 29.680 1.00 68.12 120 TYR B O 1
ATOM 1665 N N . THR B 2 121 ? 24.401 -13.700 28.290 1.00 68.12 121 THR B N 1
ATOM 1666 C CA . THR B 2 121 ? 23.207 -13.264 28.998 1.00 68.12 121 THR B CA 1
ATOM 1667 C C . THR B 2 121 ? 22.140 -12.849 27.997 1.00 68.12 121 THR B C 1
ATOM 1668 O O . THR B 2 121 ? 22.442 -12.311 26.933 1.00 68.12 121 THR B O 1
ATOM 1672 N N . HIS B 2 122 ? 20.886 -13.104 28.355 1.00 68.12 122 HIS B N 1
ATOM 1673 C CA . HIS B 2 122 ? 19.728 -12.595 27.635 1.00 68.12 122 HIS B CA 1
ATOM 1674 C C . HIS B 2 122 ? 18.841 -11.862 28.630 1.00 68.12 122 HIS B C 1
ATOM 1675 O O . HIS B 2 122 ? 18.570 -12.380 29.715 1.00 68.12 122 HIS B O 1
ATOM 1682 N N . ASP B 2 123 ? 18.387 -10.667 28.268 1.00 68.12 123 ASP B N 1
ATOM 1683 C CA . ASP B 2 123 ? 17.587 -9.856 29.172 1.00 68.12 123 ASP B CA 1
ATOM 1684 C C . ASP B 2 123 ? 16.517 -9.104 28.400 1.00 68.12 123 ASP B C 1
ATOM 1685 O O . ASP B 2 123 ? 16.674 -8.808 27.217 1.00 68.12 123 ASP B O 1
ATOM 1690 N N . VAL B 2 124 ? 15.426 -8.792 29.093 1.00 68.12 124 VAL B N 1
ATOM 1691 C CA . VAL B 2 124 ? 14.233 -8.226 28.481 1.00 68.12 124 VAL B CA 1
ATOM 1692 C C . VAL B 2 124 ? 13.772 -7.016 29.279 1.00 68.12 124 VAL B C 1
ATOM 1693 O O . VAL B 2 124 ? 13.718 -7.054 30.512 1.00 68.12 124 VAL B O 1
ATOM 1697 N N . PHE B 2 125 ? 13.448 -5.939 28.569 1.00 68.12 125 PHE B N 1
ATOM 1698 C CA . PHE B 2 125 ? 12.875 -4.738 29.152 1.00 68.12 125 PHE B CA 1
ATOM 1699 C C . PHE B 2 125 ? 11.730 -4.269 28.272 1.00 68.12 125 PHE B C 1
ATOM 1700 O O . PHE B 2 125 ? 11.788 -4.404 27.049 1.00 68.12 125 PHE B O 1
ATOM 1708 N N . MET B 2 126 ? 10.694 -3.713 28.892 1.00 74.92 126 MET B N 1
ATOM 1709 C CA . MET B 2 126 ? 9.570 -3.191 28.133 1.00 74.92 126 MET B CA 1
ATOM 1710 C C . MET B 2 126 ? 8.967 -2.003 28.865 1.00 74.92 126 MET B C 1
ATOM 1711 O O . MET B 2 126 ? 8.955 -1.955 30.095 1.00 74.92 126 MET B O 1
ATOM 1716 N N . ASN B 2 127 ? 8.481 -1.039 28.093 1.00 74.07 127 ASN B N 1
ATOM 1717 C CA . ASN B 2 127 ? 7.705 0.073 28.629 1.00 74.07 127 ASN B CA 1
ATOM 1718 C C . ASN B 2 127 ? 6.588 0.373 27.637 1.00 74.07 127 ASN B C 1
ATOM 1719 O O . ASN B 2 127 ? 6.289 -0.425 26.744 1.00 74.07 127 ASN B O 1
ATOM 1724 N N . ASP B 2 128 ? 5.957 1.535 27.790 1.00 76.22 128 ASP B N 1
ATOM 1725 C CA . ASP B 2 128 ? 4.814 1.877 26.957 1.00 76.22 128 ASP B CA 1
ATOM 1726 C C . ASP B 2 128 ? 5.198 2.136 25.509 1.00 76.22 128 ASP B C 1
ATOM 1727 O O . ASP B 2 128 ? 4.357 1.974 24.621 1.00 76.22 128 ASP B O 1
ATOM 1732 N N . SER B 2 129 ? 6.440 2.526 25.248 1.00 74.20 129 SER B N 1
ATOM 1733 C CA . SER B 2 129 ? 6.848 2.845 23.889 1.00 74.20 129 SER B CA 1
ATOM 1734 C C . SER B 2 129 ? 7.455 1.654 23.162 1.00 74.20 129 SER B C 1
ATOM 1735 O O . SER B 2 129 ? 7.229 1.485 21.962 1.00 74.20 129 SER B O 1
ATOM 1738 N N . LEU B 2 130 ? 8.213 0.815 23.859 1.00 71.20 130 LEU B N 1
ATOM 1739 C CA . LEU B 2 130 ? 9.019 -0.183 23.178 1.00 71.20 130 LEU B CA 1
ATOM 1740 C C . LEU B 2 130 ? 9.212 -1.402 24.063 1.00 71.20 130 LEU B C 1
ATOM 1741 O O . LEU B 2 130 ? 8.953 -1.376 25.266 1.00 71.20 130 LEU B O 1
ATOM 1746 N N . PHE B 2 131 ? 9.676 -2.479 23.439 1.00 68.12 131 PHE B N 1
ATOM 1747 C CA . PHE B 2 131 ? 10.253 -3.611 24.138 1.00 68.12 131 PHE B CA 1
ATOM 1748 C C . PHE B 2 131 ? 11.675 -3.812 23.642 1.00 68.12 131 PHE B C 1
ATOM 1749 O O . PHE B 2 131 ? 11.987 -3.541 22.482 1.00 68.12 131 PHE B O 1
ATOM 1757 N N . CYS B 2 132 ? 12.538 -4.269 24.536 1.00 68.12 132 CYS B N 1
ATOM 1758 C CA . CYS B 2 132 ? 13.960 -4.368 24.265 1.00 68.12 132 CYS B CA 1
ATOM 1759 C C . CYS B 2 132 ? 14.466 -5.745 24.659 1.00 68.12 132 CYS B C 1
ATOM 1760 O O . CYS B 2 132 ? 14.003 -6.328 25.640 1.00 68.12 132 CYS B O 1
ATOM 1763 N N . VAL B 2 133 ? 15.408 -6.266 23.882 1.00 68.12 133 VAL B N 1
ATOM 1764 C CA . VAL B 2 133 ? 16.120 -7.491 24.212 1.00 68.12 133 VAL B CA 1
ATOM 1765 C C . VAL B 2 133 ? 17.607 -7.195 24.142 1.00 68.12 133 VAL B C 1
ATOM 1766 O O . VAL B 2 133 ? 18.078 -6.609 23.163 1.00 68.12 133 VAL B O 1
ATOM 1770 N N . VAL B 2 134 ? 18.340 -7.587 25.175 1.00 68.12 134 VAL B N 1
ATOM 1771 C CA . VAL B 2 134 ? 19.782 -7.400 25.231 1.00 68.12 134 VAL B CA 1
ATOM 1772 C C . VAL B 2 134 ? 20.448 -8.763 25.307 1.00 68.12 134 VAL B C 1
ATOM 1773 O O . VAL B 2 134 ? 20.116 -9.575 26.176 1.00 68.12 134 VAL B O 1
ATOM 1777 N N . ALA B 2 135 ? 21.389 -9.004 24.408 1.00 68.12 135 ALA B N 1
ATOM 1778 C CA . ALA B 2 135 ? 22.218 -10.195 24.435 1.00 68.12 135 ALA B CA 1
ATOM 1779 C C . ALA B 2 135 ? 23.664 -9.768 24.602 1.00 68.12 135 ALA B C 1
ATOM 1780 O O . ALA B 2 135 ? 24.151 -8.915 23.857 1.00 68.12 135 ALA B O 1
ATOM 1782 N N . ALA B 2 136 ? 24.340 -10.346 25.585 1.00 68.12 136 ALA B N 1
ATOM 1783 C CA . ALA B 2 136 ? 25.733 -10.039 25.860 1.00 68.12 136 ALA B CA 1
ATOM 1784 C C . ALA B 2 136 ? 26.529 -11.329 25.906 1.00 68.12 136 ALA B C 1
ATOM 1785 O O . ALA B 2 136 ? 26.042 -12.345 26.399 1.00 68.12 136 ALA B O 1
ATOM 1787 N N . PHE B 2 137 ? 27.749 -11.281 25.391 1.00 68.12 137 PHE B N 1
ATOM 1788 C CA . PHE B 2 137 ? 28.601 -12.452 25.273 1.00 68.12 137 PHE B CA 1
ATOM 1789 C C . PHE B 2 137 ? 29.994 -12.128 25.782 1.00 68.12 137 PHE B C 1
ATOM 1790 O O . PHE B 2 137 ? 30.504 -11.029 25.560 1.00 68.12 137 PHE B O 1
ATOM 1798 N N . GLY B 2 138 ? 30.611 -13.093 26.449 1.00 68.12 138 GLY B N 1
ATOM 1799 C CA . GLY B 2 138 ? 31.975 -12.931 26.904 1.00 68.12 138 GLY B CA 1
ATOM 1800 C C . GLY B 2 138 ? 32.865 -14.087 26.509 1.00 68.12 138 GLY B C 1
ATOM 1801 O O . GLY B 2 138 ? 32.640 -15.217 26.937 1.00 68.12 138 GLY B O 1
ATOM 1802 N N . CYS B 2 139 ? 33.879 -13.819 25.697 1.00 69.38 139 CYS B N 1
ATOM 1803 C CA . CYS B 2 139 ? 34.798 -14.839 25.218 1.00 69.38 139 CYS B CA 1
ATOM 1804 C C . CYS B 2 139 ? 36.155 -14.650 25.877 1.00 69.38 139 CYS B C 1
ATOM 1805 O O . CYS B 2 139 ? 36.686 -13.538 25.904 1.00 69.38 139 CYS B O 1
ATOM 1808 N N . PHE B 2 140 ? 36.710 -15.736 26.396 1.00 74.14 140 PHE B N 1
ATOM 1809 C CA . PHE B 2 140 ? 37.951 -15.675 27.149 1.00 74.14 140 PHE B CA 1
ATOM 1810 C C . PHE B 2 140 ? 39.149 -15.433 26.242 1.00 74.14 140 PHE B C 1
ATOM 1811 O O . PHE B 2 140 ? 39.194 -15.893 25.100 1.00 74.14 140 PHE B O 1
ATOM 1819 N N . TYR B 2 141 ? 40.119 -14.691 26.774 1.00 78.28 141 TYR B N 1
ATOM 1820 C CA . TYR B 2 141 ? 41.439 -14.508 26.172 1.00 78.28 141 TYR B CA 1
ATOM 1821 C C . TYR B 2 141 ? 41.355 -13.695 24.896 1.00 78.28 141 TYR B C 1
ATOM 1822 O O . TYR B 2 141 ? 41.615 -12.496 24.906 1.00 78.28 141 TYR B O 1
#

Secondary structure (DSSP, 8-state):
----HHHHHHHHHHHHHHHHTT----GGGHHHHHHHHHHHHHHHHHTT--SEEEEEEEEEEE-SS--EEEEEEEES-TTT-EEEEEEEE-SSEEEEEEEEEEE-/--EEEEEEEE-SS----------GGGS--HHHHHHHHHHHHHHHHSS----GGGHHHHHHHHHHHHHHHHTTS--TTEEEEEEEEEEETTS-EEEEEEEEES-TTT-EEEEEEEE-SSEEEEEEEEEEE-

Foldseek 3Di:
DADDQVVLVVQLVVLLCVQCNPHADDPVCPVVSFVSSQVSSVVVVVVVVAQWDKDKGKDKDWDDVDDDDDDDDDDADPVGKDKYKDWDDDPTMIMIMMMITHHD/DADEAEEEEEDDDAPDVPDDADDPVQADDQVVLQVLLVVLCCVPPVADADDPVRVVVVQVVSQVVSVVVVVPPNNPQKDKGKGKDKDFPVDHYDYYYYYYRHDPVGKDKYWDWDDYNTIIMIMIMIIHGD

Nearest PDB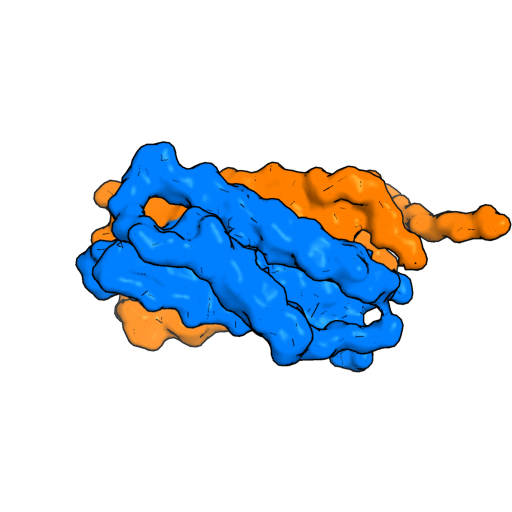 structures (foldseek):
  8pr0-assembly1_G  TM=9.847E-01  e=1.364E-19  Homo sapiens
  8j07-assembly1_n8  TM=9.822E-01  e=1.147E-18  Homo sapiens
  2pg1-assembly1_G  TM=9.845E-01  e=1.615E-17  Drosophila melanogaster
  8glv-assembly1_AR  TM=9.845E-01  e=2.426E-16  Chlamydomonas reinhardtii
  8glv-assembly1_MK  TM=9.713E-01  e=3.554E-13  Chlamydomonas reinhardtii

Organism: Homo sapiens (NCBI:txid9606)

InterPro domains:
  IPR005334 Dynein light chain Tctex-1-like [PF03645] (16-109)
  IPR005334 Dynein light chain Tctex-1-like [PTHR21255] (5-111)
  IPR038586 Tctex-1-like superfamily [G3DSA:3.30.1140.40] (14-112)

Radius of gyration: 17.25 Å; Cα contacts (8 Å, |Δi|>4): 474; chains: 2; bounding box: 52×37×40 Å

B-factor: mean 72.37, std 5.19, range [65.52, 101.96]

Solvent-accessible surface area: 10951 Å² total; per-residue (Å²): 129,57,26,71,74,108,64,3,25,76,24,0,101,116,6,0,94,81,14,0,27,85,58,62,30,86,128,74,82,2,74,102,16,2,44,60,0,1,69,62,0,6,50,68,0,51,150,58,67,35,62,5,14,4,1,0,0,0,0,0,1,24,61,78,80,3,15,1,23,37,18,32,3,23,82,78,65,88,99,60,10,14,44,6,71,18,118,38,95,39,179,45,0,27,0,1,0,4,0,0,0,1,28,106,127,40,62,54,17,47,54,48,37,52,11,142,55,79,17,128,191,172,126,84,122,35,87,134,150,68,66,5,96,41,63,38,0,75,104,18,0,71,62,13,0,135,143,57,0,54,94,55,154,38,47,69,164,87,2,70,119,15,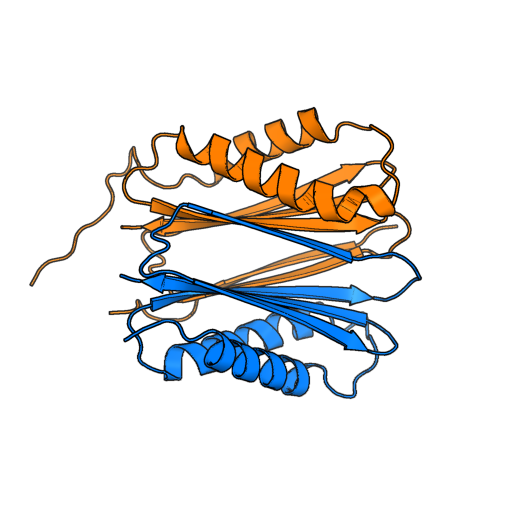0,84,73,0,0,61,44,0,23,60,114,1,88,143,83,44,26,70,140,5,31,4,0,0,1,0,2,0,0,17,36,203,1,76,2,1,27,2,2,1,48,0,35,3,10,70,122,12,6,59,65,3,36,4,72,25,102,14,113,20,0,1,0,2,0,0,0,1,0,2,18,127